Protein AF-A0A8J3QCD0-F1 (afdb_monomer)

Organism: NCBI:txid1392758

pLDDT: mean 75.92, std 27.03, range [27.66, 98.88]

InterPro domains:
  IPR021986 Spherulation-specific family 4 [PF12138] (3-198)
  IPR021986 Spherulation-specific family 4 [PTHR35040] (1-197)

Sequence (326 aa):
MTVLLPLYIHPLESPAAWETVALAGPGVTAIINVHNGPGADAAYADAASLLHAARVPMLGYVDLDYGRRPRALIESDIVAWQRYPVAGIFFDQAPSDPALLSWTAGALRRAPGVTVLNPGTRPHPGYPALADLICTFEGPWTAYHQLPGEPDFGNAAHLVYGVPPSQLGPAHALLAARCGTGLVTDLEAPLPYRGIPSWLPTQTHRPPPAPIPNPTPQPPRPSTVPQPPVPSAVPRPSPAVPSQTLRASAPQLLPGVPPRGLQPSAPRPSGAVVAQPLRAAIPESSPGVPLRGLQSAAGQAVRAVVPQARSVRAVRALVRLTGVGR

Nearest PDB structures (foldseek):
  3o1n-assembly1_B  TM=3.962E-01  e=3.060E-02  Salmonella enterica subsp. enterica serovar Typhimurium str. LT2
  4cno-assembly1_C  TM=4.592E-01  e=1.389E-01  Salmonella enterica subsp. enterica serovar Typhi
  4gug-assembly1_B  TM=3.161E-01  e=1.389E-01  Salmonella enterica subsp. enterica serovar Typhimurium str. LT2
  4cnn-assembly1_A  TM=4.116E-01  e=7.151E-01  Salmonella enterica subsp. enterica serovar Typhi

Mean predicted ali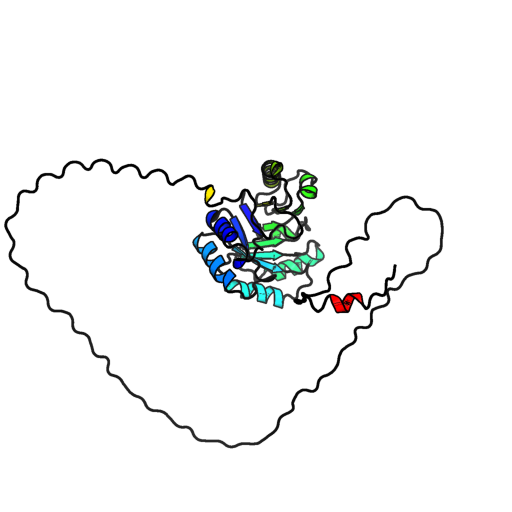gned error: 17.28 Å

Secondary structure (DSSP, 8-state):
-EEEEEE-S-TTT-HHHHHHHHHHGGGEEEEE-SSSSS---HHHHHHHHHHHHTT--EEEEEE-GGGTS-HHHHHHHHHHGGGS--SEEEEES---SGGGHHHHHHHHTT--SEEEE--SS---TTSGGGSSEEEEEEEEHHHHTTS-S----TTEEEEEE---GGGHHHHHHHHHHH-SEEEE----TT-TTSS--TTSPPGGGSPPPPPPPPPPPPPPPPPPPPPPPPPPPPPPPPPPPPPPPP---PPPPP-----------PPPP------PPPPP-PPPP-----------S-SS-S---------TTSHHHHTTSS----

Solvent-accessible surface area (backbone atoms only — not comparable to full-atom values): 20764 Å² total; per-residue (Å²): 120,45,35,47,40,59,45,56,48,52,47,88,81,39,55,66,52,57,51,29,50,26,70,50,13,68,62,33,36,38,33,44,47,71,59,86,17,55,63,87,59,69,58,57,54,58,51,47,50,49,26,47,77,38,50,26,48,28,21,36,34,39,64,32,62,54,73,70,51,60,64,70,59,48,53,49,40,57,59,55,34,68,83,46,86,49,53,19,35,33,34,33,50,32,61,42,57,73,90,42,48,71,57,50,52,60,67,52,70,78,58,58,73,50,36,35,38,27,45,41,37,77,49,42,90,72,54,65,82,68,37,69,29,29,26,39,34,50,46,44,33,83,60,58,77,68,52,78,90,62,64,57,57,99,43,28,24,36,43,36,25,44,29,53,81,93,40,46,67,62,50,48,54,54,42,60,62,32,27,60,30,26,35,73,25,55,36,41,82,97,54,52,33,58,58,69,44,86,84,58,59,46,85,90,70,59,75,74,76,74,76,77,73,74,79,73,81,75,76,81,76,80,83,79,75,87,77,82,89,78,84,86,82,82,84,80,84,81,84,83,82,84,85,81,81,86,78,86,80,84,87,88,82,85,85,84,89,91,89,87,76,90,86,89,82,80,88,81,92,80,75,86,79,77,80,73,80,82,77,81,86,76,84,83,86,85,89,86,86,85,94,78,89,81,94,78,91,89,86,86,85,89,88,86,85,82,83,92,77,95,56,86,75,60,63,69,61,59,73,76,74,66,85,80,80,134

Radius of gyration: 32.51 Å; Cα contacts (8 Å, |Δi|>4): 432; chains: 1; bounding box: 110×93×56 Å

Structure (mmCIF, N/CA/C/O backbone):
data_AF-A0A8J3QCD0-F1
#
_entry.id   AF-A0A8J3QCD0-F1
#
loop_
_atom_site.group_PDB
_atom_site.id
_atom_site.type_symbol
_atom_site.label_atom_id
_atom_site.label_alt_id
_atom_site.label_comp_id
_atom_site.label_asym_id
_atom_site.label_entity_id
_atom_site.label_seq_id
_atom_site.pdbx_PDB_ins_code
_atom_site.Cartn_x
_atom_site.Cartn_y
_atom_site.Cartn_z
_atom_site.occupancy
_atom_site.B_iso_or_equiv
_atom_site.auth_seq_id
_atom_site.auth_comp_id
_atom_site.auth_asym_id
_atom_site.auth_atom_id
_atom_site.pdbx_PDB_model_num
ATOM 1 N N . MET A 1 1 ? -3.711 14.415 -2.305 1.00 77.94 1 MET A N 1
ATOM 2 C CA . MET A 1 1 ? -2.720 13.331 -2.193 1.00 77.94 1 MET A CA 1
ATOM 3 C C . MET A 1 1 ? -3.324 12.253 -1.323 1.00 77.94 1 MET A C 1
ATOM 5 O O . MET A 1 1 ? -3.859 12.597 -0.274 1.00 77.94 1 MET A O 1
ATOM 9 N N . THR A 1 2 ? -3.304 11.006 -1.777 1.00 90.56 2 THR A N 1
ATOM 10 C CA . THR A 1 2 ? -3.866 9.871 -1.029 1.00 90.56 2 THR A CA 1
ATOM 11 C C . THR A 1 2 ? -2.748 9.186 -0.250 1.00 90.56 2 THR A C 1
ATOM 13 O O . THR A 1 2 ? -1.721 8.845 -0.836 1.00 90.56 2 THR A O 1
ATOM 16 N N . VAL A 1 3 ? -2.924 8.988 1.059 1.00 97.69 3 VAL A N 1
ATOM 17 C CA . VAL A 1 3 ? -1.941 8.261 1.875 1.00 97.69 3 VAL A CA 1
ATOM 18 C C . VAL A 1 3 ? -2.192 6.762 1.744 1.00 97.69 3 VAL A C 1
ATOM 20 O O . VAL A 1 3 ? -3.274 6.291 2.087 1.00 97.69 3 VAL A O 1
ATOM 23 N N . LEU A 1 4 ? -1.194 6.017 1.273 1.00 98.44 4 LEU A N 1
ATOM 24 C CA . LEU A 1 4 ? -1.205 4.554 1.212 1.00 98.44 4 LEU A CA 1
ATOM 25 C C . LEU A 1 4 ? -0.281 4.017 2.308 1.00 98.44 4 LEU A C 1
ATOM 27 O O . LEU A 1 4 ? 0.932 4.080 2.159 1.00 98.44 4 LEU A O 1
ATOM 31 N N . LEU A 1 5 ? -0.838 3.536 3.418 1.00 98.56 5 LEU A N 1
ATOM 32 C CA . LEU A 1 5 ? -0.089 3.207 4.633 1.00 98.56 5 LEU A CA 1
ATOM 33 C C . LEU A 1 5 ? 0.013 1.688 4.843 1.00 98.56 5 LEU A C 1
ATOM 35 O O . LEU A 1 5 ? -0.988 1.070 5.212 1.00 98.56 5 LEU A O 1
ATOM 39 N N . PRO A 1 6 ? 1.203 1.080 4.711 1.00 98.69 6 PRO A N 1
ATOM 40 C CA . PRO A 1 6 ? 1.470 -0.247 5.248 1.00 98.69 6 PRO A CA 1
ATOM 41 C C . PRO A 1 6 ? 1.370 -0.242 6.780 1.00 98.69 6 PRO A C 1
ATOM 43 O O . PRO A 1 6 ? 2.215 0.337 7.461 1.00 98.69 6 PRO A O 1
ATOM 46 N N . LEU A 1 7 ? 0.319 -0.862 7.331 1.00 98.31 7 LEU A N 1
ATOM 47 C CA . LEU A 1 7 ? 0.061 -0.926 8.772 1.00 98.31 7 LEU A CA 1
ATOM 48 C C . LEU A 1 7 ? 0.430 -2.319 9.295 1.00 98.31 7 LEU A C 1
ATOM 50 O O . LEU A 1 7 ? -0.429 -3.175 9.510 1.00 98.31 7 LEU A O 1
ATOM 54 N N . TYR A 1 8 ? 1.733 -2.571 9.446 1.00 97.69 8 TYR A N 1
ATOM 55 C CA . TYR A 1 8 ? 2.263 -3.906 9.773 1.00 97.69 8 TYR A CA 1
ATOM 56 C C . TYR A 1 8 ? 2.604 -4.075 11.259 1.00 97.69 8 TYR A C 1
ATOM 58 O O . TYR A 1 8 ? 3.166 -5.092 11.664 1.00 97.69 8 TYR A O 1
ATOM 66 N N . ILE A 1 9 ? 2.264 -3.086 12.089 1.00 97.06 9 ILE A N 1
ATOM 67 C CA . ILE A 1 9 ? 2.318 -3.224 13.543 1.00 97.06 9 ILE A CA 1
ATOM 68 C C . ILE A 1 9 ? 1.097 -3.986 14.056 1.00 97.06 9 ILE A C 1
ATOM 70 O O . ILE A 1 9 ? -0.049 -3.661 13.738 1.00 97.06 9 ILE A O 1
ATOM 74 N N . HIS A 1 10 ? 1.348 -5.002 14.877 1.00 97.56 10 HIS A N 1
ATOM 75 C CA . HIS A 1 10 ? 0.295 -5.835 15.439 1.00 97.56 10 HIS A CA 1
ATOM 76 C C . HIS A 1 10 ? -0.656 -4.999 16.325 1.00 97.56 10 HIS A C 1
ATOM 78 O O . HIS A 1 10 ? -0.164 -4.202 17.131 1.00 97.56 10 HIS A O 1
ATOM 84 N N . PRO A 1 11 ? -1.992 -5.188 16.268 1.00 97.44 11 PRO A N 1
ATOM 85 C CA . PRO A 1 11 ? -2.938 -4.394 17.059 1.00 97.44 11 PRO A CA 1
ATOM 86 C C . PRO A 1 11 ? -2.664 -4.402 18.565 1.00 97.44 11 PRO A C 1
ATOM 88 O O . PRO A 1 11 ? -2.716 -3.363 19.209 1.00 97.44 11 PRO A O 1
ATOM 91 N N . LEU A 1 12 ? -2.304 -5.559 19.131 1.00 96.69 12 LEU A N 1
ATOM 92 C CA . LEU A 1 12 ? -1.951 -5.667 20.557 1.00 96.69 12 LEU A CA 1
ATOM 93 C C . LEU A 1 12 ? -0.570 -5.094 20.904 1.00 96.69 12 LEU A C 1
ATOM 95 O O . LEU A 1 12 ? -0.294 -4.855 22.075 1.00 96.69 12 LEU A O 1
ATOM 99 N N . GLU A 1 13 ? 0.309 -4.909 19.919 1.00 97.19 13 GLU A N 1
ATOM 100 C CA . GLU A 1 13 ? 1.611 -4.280 20.152 1.00 97.19 13 GLU A CA 1
ATOM 101 C C . GLU A 1 13 ? 1.470 -2.761 20.261 1.00 97.19 13 GLU A C 1
ATOM 103 O O . GLU A 1 13 ? 2.113 -2.142 21.105 1.00 97.19 13 GLU A O 1
ATOM 108 N N . SER A 1 14 ? 0.608 -2.164 19.435 1.00 96.44 14 SER A N 1
ATOM 109 C CA . SER A 1 14 ? 0.311 -0.737 19.509 1.00 96.44 14 SER A CA 1
ATOM 110 C C . SER A 1 14 ? -1.154 -0.452 19.180 1.00 96.44 14 SER A C 1
ATOM 112 O O . SER A 1 14 ? -1.475 -0.086 18.047 1.00 96.44 14 SER A O 1
ATOM 114 N N . PRO A 1 15 ? -2.060 -0.552 20.169 1.00 96.56 15 PRO A N 1
ATOM 115 C CA . PRO A 1 15 ? -3.452 -0.142 19.987 1.00 96.56 15 PRO A CA 1
ATOM 116 C C . PRO A 1 15 ? -3.563 1.328 19.553 1.00 96.56 15 PRO A C 1
ATOM 118 O O . PRO A 1 15 ? -4.330 1.667 18.654 1.00 96.56 15 PRO A O 1
ATOM 121 N N . ALA A 1 16 ? -2.702 2.190 20.107 1.00 95.81 16 ALA A N 1
ATOM 122 C CA . ALA A 1 16 ? -2.644 3.616 19.789 1.00 95.81 16 ALA A CA 1
ATOM 123 C C . ALA A 1 16 ? -2.319 3.901 18.310 1.00 95.81 16 ALA A C 1
ATOM 125 O O . ALA A 1 16 ? -2.799 4.891 17.754 1.00 95.81 16 ALA A O 1
ATOM 126 N N . ALA A 1 17 ? -1.529 3.044 17.651 1.00 96.56 17 ALA A N 1
ATOM 127 C CA . ALA A 1 17 ? -1.265 3.172 16.219 1.00 96.56 17 ALA A CA 1
ATOM 128 C C . ALA A 1 17 ? -2.548 2.996 15.396 1.00 96.56 17 ALA A C 1
ATOM 130 O O . ALA A 1 17 ? -2.840 3.800 14.512 1.00 96.56 17 ALA A O 1
ATOM 131 N N . TRP A 1 18 ? -3.348 1.985 15.730 1.00 97.69 18 TRP A N 1
ATOM 132 C CA . TRP A 1 18 ? -4.615 1.702 15.057 1.00 97.69 18 TRP A CA 1
ATOM 133 C C . TRP A 1 18 ? -5.668 2.781 15.335 1.00 97.69 18 TRP A C 1
ATOM 135 O O . TRP A 1 18 ? -6.370 3.199 14.415 1.00 97.69 18 TRP A O 1
ATOM 145 N N . GLU A 1 19 ? -5.721 3.313 16.558 1.00 96.94 19 GLU A N 1
ATOM 146 C CA . GLU A 1 19 ? -6.552 4.479 16.896 1.00 96.94 19 GLU A CA 1
ATOM 147 C C . GLU A 1 19 ? -6.142 5.740 16.122 1.00 96.94 19 GLU A C 1
ATOM 149 O O . GLU A 1 19 ? -7.001 6.497 15.673 1.00 96.94 19 GLU A O 1
ATOM 154 N N . THR A 1 20 ? -4.839 5.960 15.927 1.00 96.62 20 THR A N 1
ATOM 155 C CA . THR A 1 20 ? -4.315 7.091 15.141 1.00 96.62 20 THR A CA 1
ATOM 156 C C . THR A 1 20 ? -4.753 6.996 13.678 1.00 96.62 20 THR A C 1
ATOM 158 O O . THR A 1 20 ? -5.200 7.984 13.093 1.00 96.62 20 THR A O 1
ATOM 161 N N . VAL A 1 21 ? -4.705 5.797 13.090 1.00 97.44 21 VAL A N 1
ATOM 162 C CA . VAL A 1 21 ? -5.211 5.563 11.727 1.00 97.44 21 VAL A CA 1
ATOM 163 C C . VAL A 1 21 ? -6.732 5.737 11.665 1.00 97.44 21 VAL A C 1
ATOM 165 O O . VAL A 1 21 ? -7.231 6.374 10.739 1.00 97.44 21 VAL A O 1
ATOM 168 N N . ALA A 1 22 ? -7.472 5.257 12.669 1.00 97.38 22 ALA A N 1
ATOM 169 C CA . ALA A 1 22 ? -8.913 5.486 12.767 1.00 97.38 22 ALA A CA 1
ATOM 170 C C . ALA A 1 22 ? -9.249 6.988 12.833 1.00 97.38 22 ALA A C 1
ATOM 172 O O . ALA A 1 22 ? -10.172 7.449 12.166 1.00 97.38 22 ALA A O 1
ATOM 173 N N . LEU A 1 23 ? -8.471 7.775 13.582 1.00 95.88 23 LEU A N 1
ATOM 174 C CA . LEU A 1 23 ? -8.658 9.223 13.677 1.00 95.88 23 LEU A CA 1
ATOM 175 C C . LEU A 1 23 ? -8.401 9.939 12.342 1.00 95.88 23 LEU A C 1
ATOM 177 O O . LEU A 1 23 ? -9.088 10.915 12.034 1.00 95.88 23 LEU A O 1
ATOM 181 N N . ALA A 1 24 ? -7.452 9.451 11.538 1.00 94.94 24 ALA A N 1
ATOM 182 C CA . ALA A 1 24 ? -7.194 9.974 10.196 1.00 94.94 24 ALA A CA 1
ATOM 183 C C . ALA A 1 24 ? -8.350 9.694 9.210 1.00 94.94 24 ALA A C 1
ATOM 185 O O . ALA A 1 24 ? -8.543 10.446 8.247 1.00 94.94 24 ALA A O 1
ATOM 186 N N . GLY A 1 25 ? -9.145 8.648 9.460 1.00 95.31 25 GLY A N 1
ATOM 187 C CA . GLY A 1 25 ? -10.354 8.330 8.703 1.00 95.31 25 GLY A CA 1
ATOM 188 C C . GLY A 1 25 ? -10.085 8.107 7.204 1.00 95.31 25 GLY A C 1
ATOM 189 O O . GLY A 1 25 ? -9.053 7.544 6.836 1.00 95.31 25 GLY A O 1
ATOM 190 N N . PRO A 1 26 ? -10.971 8.563 6.297 1.00 95.25 26 PRO A N 1
ATOM 191 C CA . PRO A 1 26 ? -10.860 8.280 4.862 1.00 95.25 26 PRO A CA 1
ATOM 192 C C . PRO A 1 26 ? -9.676 8.970 4.158 1.00 95.25 26 PRO A C 1
ATOM 194 O O . PRO A 1 26 ? -9.478 8.756 2.964 1.00 95.25 26 PRO A O 1
ATOM 197 N N . GLY A 1 27 ? -8.891 9.800 4.857 1.00 93.06 27 GLY A N 1
ATOM 198 C CA . GLY A 1 27 ? -7.666 10.397 4.310 1.00 93.06 27 GLY A CA 1
ATOM 199 C C . GLY A 1 27 ? -6.504 9.406 4.152 1.00 93.06 27 GLY A C 1
ATOM 200 O O . GLY A 1 27 ? -5.518 9.725 3.483 1.00 93.06 27 GLY A O 1
ATOM 201 N N . VAL A 1 28 ? -6.618 8.213 4.746 1.00 96.88 28 VAL A N 1
ATOM 202 C CA . VAL A 1 28 ? -5.615 7.141 4.706 1.00 96.88 28 VAL A CA 1
ATOM 203 C C . VAL A 1 28 ? -6.251 5.863 4.174 1.00 96.88 28 VAL A C 1
ATOM 205 O O . VAL A 1 28 ? -7.330 5.482 4.609 1.00 96.88 28 VAL A O 1
ATOM 208 N N . THR A 1 29 ? -5.563 5.171 3.269 1.00 98.50 29 THR A N 1
ATOM 209 C CA . THR A 1 29 ? -5.843 3.776 2.910 1.00 98.50 29 THR A CA 1
ATOM 210 C C . THR A 1 29 ? -4.830 2.879 3.616 1.00 98.50 29 THR A C 1
ATOM 212 O O . THR A 1 29 ? -3.629 3.007 3.375 1.00 98.50 29 THR A O 1
ATOM 215 N N . ALA A 1 30 ? -5.295 1.993 4.495 1.00 98.56 30 ALA A N 1
ATOM 216 C CA . ALA A 1 30 ? -4.438 1.110 5.285 1.00 98.56 30 ALA A CA 1
ATOM 217 C C . ALA A 1 30 ? -4.258 -0.254 4.601 1.00 98.56 30 ALA A C 1
ATOM 219 O O . ALA A 1 30 ? -5.236 -0.905 4.237 1.00 98.56 30 ALA A O 1
ATOM 220 N N . ILE A 1 31 ? -3.019 -0.720 4.462 1.00 98.75 31 ILE A N 1
ATOM 221 C CA . ILE A 1 31 ? -2.717 -2.082 4.010 1.00 98.75 31 ILE A CA 1
ATOM 222 C C . ILE A 1 31 ? -2.574 -2.960 5.249 1.00 98.75 31 ILE A C 1
ATOM 224 O O . ILE A 1 31 ? -1.688 -2.743 6.079 1.00 98.75 31 ILE A O 1
ATOM 228 N N . ILE A 1 32 ? -3.456 -3.948 5.367 1.00 98.44 32 ILE A N 1
ATOM 229 C CA . ILE A 1 32 ? -3.525 -4.854 6.507 1.00 98.44 32 ILE A CA 1
ATOM 230 C C . ILE A 1 32 ? -2.767 -6.134 6.170 1.00 98.44 32 ILE A C 1
ATOM 232 O O . ILE A 1 32 ? -3.030 -6.782 5.157 1.00 98.44 32 ILE A O 1
ATOM 236 N N . ASN A 1 33 ? -1.846 -6.516 7.051 1.00 97.94 33 ASN A N 1
ATOM 237 C CA . ASN A 1 33 ? -1.086 -7.754 6.957 1.00 97.94 33 ASN A CA 1
ATOM 238 C C . ASN A 1 33 ? -1.145 -8.488 8.304 1.00 97.94 33 ASN A C 1
ATOM 240 O O . ASN A 1 33 ? -0.558 -8.032 9.286 1.00 97.94 33 ASN A O 1
ATOM 244 N N . VAL A 1 34 ? -1.888 -9.598 8.359 1.00 96.25 34 VAL A N 1
ATOM 245 C CA . VAL A 1 34 ? -2.086 -10.375 9.595 1.00 96.25 34 VAL A CA 1
ATOM 246 C C . VAL A 1 34 ? -0.911 -11.325 9.812 1.00 96.25 34 VAL A C 1
ATOM 248 O O . VAL A 1 34 ? -0.349 -11.395 10.901 1.00 96.25 34 VAL A O 1
ATOM 251 N N . HIS A 1 35 ? -0.534 -12.068 8.769 1.00 91.88 35 HIS A N 1
ATOM 252 C CA . HIS A 1 35 ? 0.578 -13.018 8.816 1.00 91.88 35 HIS A CA 1
ATOM 253 C C . HIS A 1 35 ? 1.145 -13.289 7.414 1.00 91.88 35 HIS A C 1
ATOM 255 O O . HIS A 1 35 ? 0.996 -14.386 6.880 1.00 91.88 35 HIS A O 1
ATOM 261 N N . ASN A 1 36 ? 1.740 -12.268 6.793 1.00 93.88 36 ASN A N 1
ATOM 262 C CA . ASN A 1 36 ? 2.125 -12.267 5.371 1.00 93.88 36 ASN A CA 1
ATOM 263 C C . ASN A 1 36 ? 0.968 -12.712 4.463 1.00 93.88 36 ASN A C 1
ATOM 265 O O . ASN A 1 36 ? 1.119 -13.552 3.579 1.00 93.88 36 ASN A O 1
ATOM 269 N N . GLY A 1 37 ? -0.217 -12.179 4.759 1.00 95.69 37 GLY A N 1
ATOM 270 C CA . GLY A 1 37 ? -1.491 -12.645 4.229 1.00 95.69 37 GLY A CA 1
ATOM 271 C C . GLY A 1 37 ? -2.633 -12.459 5.232 1.00 95.69 37 GLY A C 1
ATOM 272 O O . GLY A 1 37 ? -2.455 -11.807 6.271 1.00 95.69 37 GLY A O 1
ATOM 273 N N . PRO A 1 38 ? -3.807 -13.055 4.961 1.00 93.62 38 PRO A N 1
ATOM 274 C CA . PRO A 1 38 ? -5.000 -12.870 5.779 1.00 93.62 38 PRO A CA 1
ATOM 275 C C . PRO A 1 38 ? -4.894 -13.534 7.159 1.00 93.62 38 PRO A C 1
ATOM 277 O O . PRO A 1 38 ? -5.571 -13.088 8.078 1.00 93.62 38 PRO A O 1
ATOM 280 N N . GLY A 1 39 ? -4.046 -14.554 7.367 1.00 91.56 39 GLY A N 1
ATOM 281 C CA . GLY A 1 39 ? -3.783 -15.169 8.688 1.00 91.56 39 GLY A CA 1
ATOM 282 C C . GLY A 1 39 ? -5.045 -15.653 9.418 1.00 91.56 39 GLY A C 1
ATOM 283 O O . GLY A 1 39 ? -6.052 -15.890 8.768 1.00 91.56 39 GLY A O 1
ATOM 284 N N . ALA A 1 40 ? -5.029 -15.770 10.749 1.00 87.31 40 ALA A N 1
ATOM 285 C CA . ALA A 1 40 ? -6.215 -15.938 11.605 1.00 87.31 40 ALA A CA 1
ATOM 286 C C . ALA A 1 40 ? -5.902 -15.393 13.005 1.00 87.31 40 ALA A C 1
ATOM 288 O O . ALA A 1 40 ? -5.201 -16.047 13.770 1.00 87.31 40 ALA A O 1
ATOM 289 N N . ASP A 1 41 ? -6.383 -14.186 13.316 1.00 92.25 41 ASP A N 1
ATOM 290 C CA . ASP A 1 41 ? -6.089 -13.493 14.574 1.00 92.25 41 ASP A CA 1
ATOM 291 C C . ASP A 1 41 ? -7.272 -12.602 14.988 1.00 92.25 41 ASP A C 1
ATOM 293 O O . ASP A 1 41 ? -7.744 -11.777 14.201 1.00 92.25 41 ASP A O 1
ATOM 297 N N . ALA A 1 42 ? -7.763 -12.782 16.216 1.00 92.56 42 ALA A N 1
ATOM 298 C CA . ALA A 1 42 ? -8.906 -12.042 16.744 1.00 92.56 42 ALA A CA 1
ATOM 299 C C . ALA A 1 42 ? -8.602 -10.549 16.953 1.00 92.56 42 ALA A C 1
ATOM 301 O O . ALA A 1 42 ? -9.481 -9.718 16.737 1.00 92.56 42 ALA A O 1
ATOM 302 N N . ALA A 1 43 ? -7.357 -10.190 17.285 1.00 95.31 43 ALA A N 1
ATOM 303 C CA . ALA A 1 43 ? -6.979 -8.796 17.500 1.00 95.31 43 ALA A CA 1
ATOM 304 C C . ALA A 1 43 ? -7.140 -7.957 16.223 1.00 95.31 43 ALA A C 1
ATOM 306 O O . ALA A 1 43 ? -7.501 -6.783 16.285 1.00 95.31 43 ALA A O 1
ATOM 307 N N . TYR A 1 44 ? -6.920 -8.566 15.054 1.00 97.44 44 TYR A N 1
ATOM 308 C CA . TYR A 1 44 ? -7.139 -7.907 13.768 1.00 97.44 44 TYR A CA 1
ATOM 309 C C . TYR A 1 44 ? -8.622 -7.757 13.423 1.00 97.44 44 TYR A C 1
ATOM 311 O O . TYR A 1 44 ? -8.964 -6.829 12.698 1.00 97.44 44 TYR A O 1
ATOM 319 N N . ALA A 1 45 ? -9.511 -8.618 13.929 1.00 93.56 45 ALA A N 1
ATOM 320 C CA . ALA A 1 45 ? -10.950 -8.478 13.695 1.00 93.56 45 ALA A CA 1
ATOM 321 C C . ALA A 1 45 ? -11.509 -7.232 14.402 1.00 93.56 45 ALA A C 1
ATOM 323 O O . ALA A 1 45 ? -12.203 -6.426 13.775 1.00 93.56 45 ALA A O 1
ATOM 324 N N . ASP A 1 46 ? -11.137 -7.033 15.668 1.00 94.56 46 ASP A N 1
ATOM 325 C CA . ASP A 1 46 ? -11.531 -5.850 16.440 1.00 94.56 46 ASP A CA 1
ATOM 326 C C . ASP A 1 46 ? -10.925 -4.576 15.838 1.00 94.56 46 ASP A C 1
ATOM 328 O O . ASP A 1 46 ? -11.622 -3.584 15.610 1.00 94.56 46 ASP A O 1
ATOM 332 N N . ALA A 1 47 ? -9.635 -4.618 15.495 1.00 97.69 47 ALA A N 1
ATOM 333 C CA . ALA A 1 47 ? -8.937 -3.468 14.939 1.00 97.69 47 ALA A CA 1
ATOM 334 C C . ALA A 1 47 ? -9.430 -3.102 13.524 1.00 97.69 47 ALA A C 1
ATOM 336 O O . ALA A 1 47 ? -9.621 -1.925 13.221 1.00 97.69 47 ALA A O 1
ATOM 337 N N . ALA A 1 48 ? -9.733 -4.086 12.670 1.00 97.31 48 ALA A N 1
ATOM 338 C CA . ALA A 1 48 ? -10.360 -3.832 11.372 1.00 97.31 48 ALA A CA 1
ATOM 339 C C . ALA A 1 48 ? -11.782 -3.270 11.526 1.00 97.31 48 ALA A C 1
ATOM 341 O O . ALA A 1 48 ? -12.181 -2.396 10.758 1.00 97.31 48 ALA A O 1
ATOM 342 N N . SER A 1 49 ? -12.539 -3.712 12.535 1.00 96.62 49 SER A N 1
ATOM 343 C CA . SER A 1 49 ? -13.868 -3.157 12.828 1.00 96.62 49 SER A CA 1
ATOM 344 C C . SER A 1 49 ? -13.790 -1.689 13.260 1.00 96.62 49 SER A C 1
ATOM 346 O O . SER A 1 49 ? -14.594 -0.876 12.801 1.00 96.62 49 SER A O 1
ATOM 348 N N . LEU A 1 50 ? -12.786 -1.326 14.067 1.00 97.88 50 LEU A N 1
ATOM 349 C CA . LEU A 1 50 ? -12.487 0.065 14.428 1.00 97.88 50 LEU A CA 1
ATOM 350 C C . LEU A 1 50 ? -12.210 0.925 13.183 1.00 97.88 50 LEU A C 1
ATOM 352 O O . LEU A 1 50 ? -12.833 1.973 13.004 1.00 97.88 50 LEU A O 1
ATOM 356 N N . LEU A 1 51 ? -11.309 0.473 12.305 1.00 98.44 51 LEU A N 1
ATOM 357 C CA . LEU A 1 51 ? -10.975 1.188 11.068 1.00 98.44 51 LEU A CA 1
ATOM 358 C C . LEU A 1 51 ? -12.185 1.311 10.130 1.00 98.44 51 LEU A C 1
ATOM 360 O O . LEU A 1 51 ? -12.424 2.375 9.554 1.00 98.44 51 LEU A O 1
ATOM 364 N N . HIS A 1 52 ? -12.991 0.253 10.026 1.00 98.44 52 HIS A N 1
ATOM 365 C CA . HIS A 1 52 ? -14.215 0.258 9.233 1.00 98.44 52 HIS A CA 1
ATOM 366 C C . HIS A 1 52 ? -15.237 1.278 9.755 1.00 98.44 52 HIS A C 1
ATOM 368 O O . HIS A 1 52 ? -15.760 2.074 8.973 1.00 98.44 52 HIS A O 1
ATOM 374 N N . ALA A 1 53 ? -15.474 1.320 11.071 1.00 98.25 53 ALA A N 1
ATOM 375 C CA . ALA A 1 53 ? -16.364 2.302 11.696 1.00 98.25 53 ALA A CA 1
ATOM 376 C C . ALA A 1 53 ? -15.884 3.750 11.471 1.00 98.25 53 ALA A C 1
ATOM 378 O O . ALA A 1 53 ? -16.696 4.659 11.288 1.00 98.25 53 ALA A O 1
ATOM 379 N N . ALA A 1 54 ? -14.566 3.955 11.410 1.00 97.69 54 ALA A N 1
ATOM 380 C CA . ALA A 1 54 ? -13.942 5.231 11.073 1.00 97.69 54 ALA A CA 1
ATOM 381 C C . ALA A 1 54 ? -13.924 5.555 9.563 1.00 97.69 54 ALA A C 1
ATOM 383 O O . ALA A 1 54 ? -13.484 6.638 9.168 1.00 97.69 54 ALA A O 1
ATOM 384 N N . ARG A 1 55 ? -14.439 4.653 8.716 1.00 98.00 55 ARG A N 1
ATOM 385 C CA . ARG A 1 55 ? -14.453 4.763 7.247 1.00 98.00 55 ARG A CA 1
ATOM 386 C C . ARG A 1 55 ? -13.055 4.861 6.627 1.00 98.00 55 ARG A C 1
ATOM 388 O O . ARG A 1 55 ? -12.886 5.535 5.614 1.00 98.00 55 ARG A O 1
ATOM 395 N N . VAL A 1 56 ? -12.070 4.191 7.221 1.00 98.19 56 VAL A N 1
ATOM 396 C CA . VAL A 1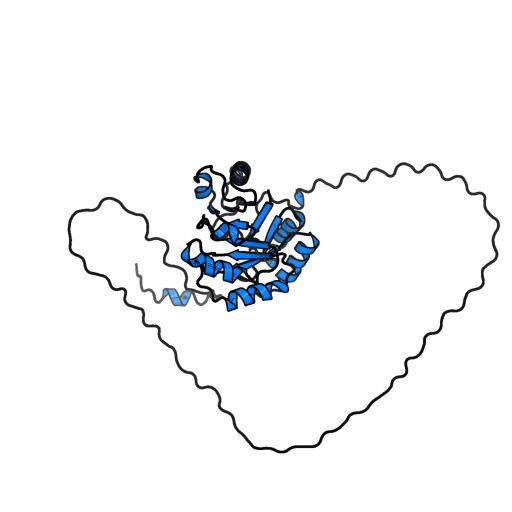 56 ? -10.728 4.019 6.646 1.00 98.19 56 VAL A CA 1
ATOM 397 C C . VAL A 1 56 ? -10.792 2.902 5.591 1.00 98.19 56 VAL A C 1
ATOM 399 O O . VAL A 1 56 ? -11.110 1.763 5.949 1.00 98.19 56 VAL A O 1
ATOM 402 N N . PRO A 1 57 ? -10.506 3.165 4.301 1.00 98.25 57 PRO A N 1
ATOM 403 C CA . PRO A 1 57 ? -10.350 2.106 3.310 1.00 98.25 57 PRO A CA 1
ATOM 404 C C . PRO A 1 57 ? -9.215 1.157 3.700 1.00 98.25 57 PRO A C 1
ATOM 406 O O . PRO A 1 57 ? -8.119 1.595 4.050 1.00 98.25 57 PRO A O 1
ATOM 409 N N . MET A 1 58 ? -9.467 -0.147 3.617 1.00 98.62 58 MET A N 1
ATOM 410 C CA . MET A 1 58 ? -8.476 -1.176 3.929 1.00 98.62 58 MET A CA 1
ATOM 411 C C . MET A 1 58 ? -8.189 -2.046 2.712 1.00 98.62 58 MET A C 1
ATOM 413 O O . MET A 1 58 ? -9.114 -2.438 2.003 1.00 98.62 58 MET A O 1
ATOM 417 N N . LEU A 1 59 ? -6.921 -2.386 2.504 1.00 98.81 59 LEU A N 1
ATOM 418 C CA . LEU A 1 59 ? -6.471 -3.333 1.488 1.00 98.81 59 LEU A CA 1
ATOM 419 C C . LEU A 1 59 ? -5.866 -4.559 2.170 1.00 98.81 59 LEU A C 1
ATOM 421 O O . LEU A 1 59 ? -5.036 -4.422 3.068 1.00 98.81 59 LEU A O 1
ATOM 425 N N . GLY A 1 60 ? -6.272 -5.753 1.748 1.00 98.62 60 GLY A N 1
ATOM 426 C CA . GLY A 1 60 ? -5.688 -7.001 2.232 1.00 98.62 60 GLY A CA 1
ATOM 427 C C . GLY A 1 60 ? -4.365 -7.313 1.535 1.00 98.62 60 GLY A C 1
ATOM 428 O O . GLY A 1 60 ? -4.311 -7.315 0.308 1.00 98.62 60 GLY A O 1
ATOM 429 N N . TYR A 1 61 ? -3.308 -7.589 2.295 1.00 98.75 61 TYR A N 1
ATOM 430 C CA . TYR A 1 61 ? -2.002 -7.989 1.762 1.00 98.75 61 TYR A CA 1
ATOM 431 C C . TYR A 1 61 ? -2.029 -9.396 1.141 1.00 98.75 61 TYR A C 1
ATOM 433 O O . TYR A 1 61 ? -2.481 -10.353 1.779 1.00 98.75 61 TYR A O 1
ATOM 441 N N . VAL A 1 62 ? -1.484 -9.551 -0.066 1.00 98.75 62 VAL A N 1
ATOM 442 C CA . VAL A 1 62 ? -1.264 -10.844 -0.730 1.00 98.75 62 VAL A CA 1
ATOM 443 C C . VAL A 1 62 ? 0.127 -10.865 -1.358 1.00 98.75 62 VAL A C 1
ATOM 445 O O . VAL A 1 62 ? 0.427 -10.058 -2.229 1.00 98.75 62 VAL A O 1
ATOM 448 N N . ASP A 1 63 ? 0.963 -11.818 -0.954 1.00 98.38 63 ASP A N 1
ATOM 449 C CA . ASP A 1 63 ? 2.295 -12.021 -1.535 1.00 98.38 63 ASP A CA 1
ATOM 450 C C . ASP A 1 63 ? 2.197 -12.720 -2.905 1.00 98.38 63 ASP A C 1
ATOM 452 O O . ASP A 1 63 ? 1.494 -13.731 -3.021 1.00 98.38 63 ASP A O 1
ATOM 456 N N . LEU A 1 64 ? 2.890 -12.215 -3.930 1.00 98.62 64 LEU A N 1
ATOM 457 C CA . LEU A 1 64 ? 3.031 -12.854 -5.247 1.00 98.62 64 LEU A CA 1
ATOM 458 C C . LEU A 1 64 ? 4.361 -13.605 -5.432 1.00 98.62 64 LEU A C 1
ATOM 460 O O . LEU A 1 64 ? 4.515 -14.334 -6.421 1.00 98.62 64 LEU A O 1
ATOM 464 N N . ASP A 1 65 ? 5.304 -13.452 -4.502 1.00 98.38 65 ASP A N 1
ATOM 465 C CA . ASP A 1 65 ? 6.642 -14.052 -4.504 1.00 98.38 65 ASP A CA 1
ATOM 466 C C . ASP A 1 65 ? 7.373 -13.888 -5.852 1.00 98.38 65 ASP A C 1
ATOM 468 O O . ASP A 1 65 ? 7.962 -14.827 -6.404 1.00 98.38 65 ASP A O 1
ATOM 472 N N . TYR A 1 66 ? 7.255 -12.699 -6.446 1.00 98.31 66 TYR A N 1
ATOM 473 C CA . TYR A 1 66 ? 7.815 -12.341 -7.751 1.00 98.31 66 TYR A CA 1
ATOM 474 C C . TYR A 1 66 ? 7.445 -13.317 -8.875 1.00 98.31 66 TYR A C 1
ATOM 476 O O . TYR A 1 66 ? 8.248 -13.597 -9.766 1.00 98.31 66 TYR A O 1
ATOM 484 N N . GLY A 1 67 ? 6.219 -13.846 -8.859 1.00 97.94 67 GLY A N 1
ATOM 485 C CA . GLY A 1 67 ? 5.741 -14.759 -9.902 1.00 97.94 67 GLY A CA 1
ATOM 486 C C . GLY A 1 67 ? 5.902 -16.238 -9.575 1.00 97.94 67 GLY A C 1
ATOM 487 O O . GLY A 1 67 ? 5.495 -17.089 -10.368 1.00 97.94 67 GLY A O 1
ATOM 488 N N . ARG A 1 68 ? 6.492 -16.563 -8.421 1.00 98.06 68 ARG A N 1
ATOM 489 C CA . ARG A 1 68 ? 6.793 -17.947 -8.027 1.00 98.06 68 ARG A CA 1
ATOM 490 C C . ARG A 1 68 ? 5.700 -18.571 -7.171 1.00 98.06 68 ARG A C 1
ATOM 492 O O . ARG A 1 68 ? 5.627 -19.799 -7.084 1.00 98.06 68 ARG A O 1
ATOM 499 N N . ARG A 1 69 ? 4.822 -17.762 -6.568 1.00 97.81 69 ARG A N 1
ATOM 500 C CA . ARG A 1 69 ? 3.761 -18.277 -5.703 1.00 97.81 69 ARG A CA 1
ATOM 501 C C . ARG A 1 69 ? 2.690 -19.017 -6.524 1.00 97.81 69 ARG A C 1
ATOM 503 O O . ARG A 1 69 ? 2.189 -18.475 -7.511 1.00 97.81 69 ARG A O 1
ATOM 510 N N . PRO A 1 70 ? 2.282 -20.239 -6.131 1.00 97.44 70 PRO A N 1
ATOM 511 C CA . PRO A 1 70 ? 1.207 -20.957 -6.811 1.00 97.44 70 PRO A CA 1
ATOM 512 C C . PRO A 1 70 ? -0.110 -20.166 -6.839 1.00 97.44 70 PRO A C 1
ATOM 514 O O . PRO A 1 70 ? -0.576 -19.695 -5.801 1.00 97.44 70 PRO A O 1
ATOM 517 N N . ARG A 1 71 ? -0.764 -20.094 -8.010 1.00 96.44 71 ARG A N 1
ATOM 518 C CA . ARG A 1 71 ? -2.021 -19.338 -8.194 1.00 96.44 71 ARG A CA 1
ATOM 519 C C . ARG A 1 71 ? -3.131 -19.735 -7.226 1.00 96.44 71 ARG A C 1
ATOM 521 O O . ARG A 1 71 ? -3.809 -18.863 -6.705 1.00 96.44 71 ARG A O 1
ATOM 528 N N . ALA A 1 72 ? -3.275 -21.026 -6.933 1.00 96.81 72 ALA A N 1
ATOM 529 C CA . ALA A 1 72 ? -4.290 -21.503 -5.997 1.00 96.81 72 ALA A CA 1
ATOM 530 C C . ALA A 1 72 ? -4.116 -20.925 -4.578 1.00 96.81 72 ALA A C 1
ATOM 532 O O . ALA A 1 72 ? -5.104 -20.681 -3.893 1.00 96.81 72 ALA A O 1
ATOM 533 N N . LEU A 1 73 ? -2.876 -20.669 -4.140 1.00 97.69 73 LEU A N 1
ATOM 534 C CA . LEU A 1 73 ? -2.615 -20.055 -2.834 1.00 97.69 73 LEU A CA 1
ATOM 535 C C . LEU A 1 73 ? -2.936 -18.556 -2.844 1.00 97.69 73 LEU A C 1
ATOM 537 O O . LEU A 1 73 ? -3.518 -18.059 -1.888 1.00 97.69 73 LEU A O 1
ATOM 541 N N . ILE A 1 74 ? -2.621 -17.861 -3.942 1.00 98.38 74 ILE A N 1
ATOM 542 C CA . ILE A 1 74 ? -3.003 -16.455 -4.146 1.00 98.38 74 ILE A CA 1
ATOM 543 C C . ILE A 1 74 ? -4.533 -16.316 -4.106 1.00 98.38 74 ILE A C 1
ATOM 545 O O . ILE A 1 74 ? -5.066 -15.483 -3.378 1.00 98.38 74 ILE A O 1
ATOM 549 N N . GLU A 1 75 ? -5.253 -17.165 -4.843 1.00 97.50 75 GLU A N 1
ATOM 550 C CA . GLU A 1 75 ? -6.721 -17.172 -4.860 1.00 97.50 75 GLU A CA 1
ATOM 551 C C . GLU A 1 75 ? -7.314 -17.499 -3.483 1.00 97.50 75 GLU A C 1
ATOM 553 O O . GLU A 1 75 ? -8.280 -16.860 -3.063 1.00 97.50 75 GLU A O 1
ATOM 558 N N . SER A 1 76 ? -6.714 -18.449 -2.757 1.00 97.50 76 SER A N 1
ATOM 559 C CA . SER A 1 76 ? -7.119 -18.780 -1.389 1.00 97.50 76 SER A CA 1
ATOM 560 C C . SER A 1 76 ? -6.972 -17.586 -0.444 1.00 97.50 76 SER A C 1
ATOM 562 O O . SER A 1 76 ? -7.872 -17.343 0.361 1.00 97.50 76 SER A O 1
ATOM 564 N N . ASP A 1 77 ? -5.880 -16.822 -0.541 1.00 98.25 77 ASP A N 1
ATOM 565 C CA . ASP A 1 77 ? -5.689 -15.623 0.279 1.00 98.25 77 ASP A CA 1
ATOM 566 C C . ASP A 1 77 ? -6.720 -14.540 -0.055 1.00 98.25 77 ASP A C 1
ATOM 568 O O . ASP A 1 77 ? -7.323 -13.966 0.852 1.00 98.25 77 ASP A O 1
ATOM 572 N N . ILE A 1 78 ? -6.972 -14.294 -1.347 1.00 98.12 78 ILE A N 1
ATOM 573 C CA . ILE A 1 78 ? -7.981 -13.323 -1.803 1.00 98.12 78 ILE A CA 1
ATOM 574 C C . ILE A 1 78 ? -9.364 -13.668 -1.233 1.00 98.12 78 ILE A C 1
ATOM 576 O O . ILE A 1 78 ? -10.070 -12.786 -0.743 1.00 98.12 78 ILE A O 1
ATOM 580 N N . VAL A 1 79 ? -9.757 -14.945 -1.264 1.00 97.31 79 VAL A N 1
ATOM 581 C CA . VAL A 1 79 ? -11.031 -15.392 -0.675 1.00 97.31 79 VAL A CA 1
ATOM 582 C C . VAL A 1 79 ? -11.014 -15.229 0.845 1.00 97.31 79 VAL A C 1
ATOM 584 O O . VAL A 1 79 ? -11.976 -14.722 1.419 1.00 97.31 79 VAL A O 1
ATOM 587 N N . ALA A 1 80 ? -9.923 -15.606 1.510 1.00 96.94 80 ALA A N 1
ATOM 588 C CA . ALA A 1 80 ? -9.814 -15.517 2.964 1.00 96.94 80 ALA A CA 1
ATOM 589 C C . ALA A 1 80 ? -9.850 -14.072 3.493 1.00 96.94 80 ALA A C 1
ATOM 591 O O . ALA A 1 80 ? -10.253 -13.865 4.641 1.00 96.94 80 ALA A O 1
ATOM 592 N N . TRP A 1 81 ? -9.492 -13.077 2.675 1.00 97.38 81 TRP A N 1
ATOM 593 C CA . TRP A 1 81 ? -9.636 -11.659 3.010 1.00 97.38 81 TRP A CA 1
ATOM 594 C C . TRP A 1 81 ? -11.092 -11.197 3.161 1.00 97.38 81 TRP A C 1
ATOM 596 O O . TRP A 1 81 ? -11.330 -10.242 3.897 1.00 97.38 81 TRP A O 1
ATOM 606 N N . GLN A 1 82 ? -12.074 -11.901 2.580 1.00 93.88 82 GLN A N 1
ATOM 607 C CA . GLN A 1 82 ? -13.505 -11.547 2.669 1.00 93.88 82 GLN A CA 1
ATOM 608 C C . GLN A 1 82 ? -14.071 -11.575 4.095 1.00 93.88 82 GLN A C 1
ATOM 610 O O . GLN A 1 82 ? -15.145 -11.035 4.349 1.00 93.88 82 GLN A O 1
ATOM 615 N N . ARG A 1 83 ? -13.365 -12.202 5.043 1.00 94.62 83 ARG A N 1
ATOM 616 C CA . ARG A 1 83 ? -13.760 -12.197 6.458 1.00 94.62 83 ARG A CA 1
ATOM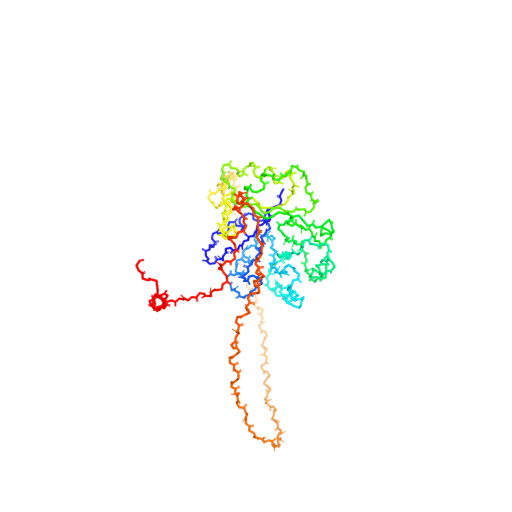 617 C C . ARG A 1 83 ? -13.495 -10.863 7.161 1.00 94.62 83 ARG A C 1
ATOM 619 O O . ARG A 1 83 ? -13.963 -10.664 8.278 1.00 94.62 83 ARG A O 1
ATOM 626 N N . TYR A 1 84 ? -12.694 -10.000 6.545 1.00 95.81 84 TYR A N 1
ATOM 627 C CA . TYR A 1 84 ? -12.402 -8.660 7.025 1.00 95.81 84 TYR A CA 1
ATOM 628 C C . TYR A 1 84 ? -13.089 -7.633 6.122 1.00 95.81 84 TYR A C 1
ATOM 630 O O . TYR A 1 84 ? -13.279 -7.893 4.933 1.00 95.81 84 TYR A O 1
ATOM 638 N N . PRO A 1 85 ? -13.418 -6.440 6.641 1.00 96.19 85 PRO A N 1
ATOM 639 C CA . PRO A 1 85 ? -14.048 -5.373 5.866 1.00 96.19 85 PRO A CA 1
ATOM 640 C C . PRO A 1 85 ? -13.055 -4.647 4.932 1.00 96.19 85 PRO A C 1
ATOM 642 O O . PRO A 1 85 ? -12.991 -3.417 4.916 1.00 96.19 85 PRO A O 1
ATOM 645 N N . VAL A 1 86 ? -12.255 -5.393 4.164 1.00 97.69 86 VAL A N 1
ATOM 646 C CA . VAL A 1 86 ? -11.331 -4.830 3.170 1.00 97.69 86 VAL A CA 1
ATOM 647 C C . VAL A 1 86 ? -12.085 -4.393 1.912 1.00 97.69 86 VAL A C 1
ATOM 649 O O . VAL A 1 86 ? -13.021 -5.049 1.462 1.00 97.69 86 VAL A O 1
ATOM 652 N N . ALA A 1 87 ? -11.659 -3.275 1.333 1.00 97.38 87 ALA A N 1
ATOM 653 C CA . ALA A 1 87 ? -12.205 -2.691 0.109 1.00 97.38 87 ALA A CA 1
ATOM 654 C C . ALA A 1 87 ? -11.412 -3.088 -1.152 1.00 97.38 87 ALA A C 1
ATOM 656 O O . ALA A 1 87 ? -11.742 -2.650 -2.255 1.00 97.38 87 ALA A O 1
ATOM 657 N N . GLY A 1 88 ? -10.351 -3.879 -0.994 1.00 98.38 88 GLY A N 1
ATOM 658 C CA . GLY A 1 88 ? -9.440 -4.224 -2.072 1.00 98.38 88 GLY A CA 1
ATOM 659 C C . GLY A 1 88 ? -8.272 -5.099 -1.626 1.00 98.38 88 GLY A C 1
ATOM 660 O O . GLY A 1 88 ? -8.199 -5.512 -0.464 1.00 98.38 88 GLY A O 1
ATOM 661 N N . ILE A 1 89 ? -7.350 -5.356 -2.550 1.00 98.81 89 ILE A N 1
ATOM 662 C CA . ILE A 1 89 ? -6.166 -6.198 -2.354 1.00 98.81 89 ILE A CA 1
ATOM 663 C C . ILE A 1 89 ? -4.898 -5.423 -2.724 1.00 98.81 89 ILE A C 1
ATOM 665 O O . ILE A 1 89 ? -4.818 -4.784 -3.775 1.00 98.81 89 ILE A O 1
ATOM 669 N N . PHE A 1 90 ? -3.896 -5.518 -1.855 1.00 98.88 90 PHE A N 1
ATOM 670 C CA . PHE A 1 90 ? -2.532 -5.070 -2.098 1.00 98.88 90 PHE A CA 1
ATOM 671 C C . PHE A 1 90 ? -1.661 -6.289 -2.413 1.00 98.88 90 PHE A C 1
ATOM 673 O O . PHE A 1 90 ? -1.431 -7.137 -1.551 1.00 98.88 90 PHE A O 1
ATOM 680 N N . PHE A 1 91 ? -1.203 -6.385 -3.655 1.00 98.81 91 PHE A N 1
ATOM 681 C CA . PHE A 1 91 ? -0.353 -7.457 -4.153 1.00 98.81 91 PHE A CA 1
ATOM 682 C C . PHE A 1 91 ? 1.114 -7.082 -4.002 1.00 98.81 91 PHE A C 1
ATOM 684 O O . PHE A 1 91 ? 1.614 -6.249 -4.755 1.00 98.81 91 PHE A O 1
ATOM 691 N N . ASP A 1 92 ? 1.797 -7.705 -3.053 1.00 98.75 92 ASP A N 1
ATOM 692 C CA . ASP A 1 92 ? 3.196 -7.427 -2.752 1.00 98.75 92 ASP A CA 1
ATOM 693 C C . ASP A 1 92 ? 4.158 -8.371 -3.473 1.00 98.75 92 ASP A C 1
ATOM 695 O O . ASP A 1 92 ? 3.756 -9.435 -3.955 1.00 98.75 92 ASP A O 1
ATOM 699 N N . GLN A 1 93 ? 5.432 -7.972 -3.545 1.00 98.56 93 GLN A N 1
ATOM 700 C CA . GLN A 1 93 ? 6.478 -8.692 -4.279 1.00 98.56 93 GLN A CA 1
ATOM 701 C C . GLN A 1 93 ? 6.032 -9.010 -5.712 1.00 98.56 93 GLN A C 1
ATOM 703 O O . GLN A 1 93 ? 6.166 -10.130 -6.214 1.00 98.56 93 GLN A O 1
ATOM 708 N N . ALA A 1 94 ? 5.426 -8.026 -6.372 1.00 98.62 94 ALA A N 1
ATOM 709 C CA . ALA A 1 94 ? 4.963 -8.187 -7.733 1.00 98.62 94 ALA A CA 1
ATOM 710 C C . ALA A 1 94 ? 6.150 -8.284 -8.704 1.00 98.62 94 ALA A C 1
ATOM 712 O O . ALA A 1 94 ? 7.155 -7.588 -8.539 1.00 98.62 94 ALA A O 1
ATOM 713 N N . PRO A 1 95 ? 6.044 -9.100 -9.763 1.00 98.50 95 PRO A N 1
ATOM 714 C CA . PRO A 1 95 ? 6.992 -9.045 -10.864 1.00 98.50 95 PRO A CA 1
ATOM 715 C C . PRO A 1 95 ? 7.062 -7.654 -11.509 1.00 98.50 95 PRO A C 1
ATOM 717 O O . PRO A 1 95 ? 6.073 -6.925 -11.548 1.00 98.50 95 PRO A O 1
ATOM 720 N N . SER A 1 96 ? 8.217 -7.324 -12.087 1.00 98.25 96 SER A N 1
ATOM 721 C CA . SER A 1 96 ? 8.436 -6.091 -12.858 1.00 98.25 96 SER A CA 1
ATOM 722 C C . SER A 1 96 ? 8.804 -6.342 -14.329 1.00 98.25 96 SER A C 1
ATOM 724 O O . SER A 1 96 ? 8.704 -5.434 -15.157 1.00 98.25 96 SER A O 1
ATOM 726 N N . ASP A 1 97 ? 9.188 -7.576 -14.669 1.00 97.31 97 ASP A N 1
ATOM 727 C CA . ASP A 1 97 ? 9.661 -7.988 -15.994 1.00 97.31 97 ASP A CA 1
ATOM 728 C C . ASP A 1 97 ? 8.500 -8.223 -16.988 1.00 97.31 97 ASP A C 1
ATOM 730 O O . ASP A 1 97 ? 7.461 -8.771 -16.593 1.00 97.31 97 ASP A O 1
ATOM 734 N N . PRO A 1 98 ? 8.631 -7.846 -18.277 1.00 97.94 98 PRO A N 1
ATOM 735 C CA . PRO A 1 98 ? 7.579 -8.056 -19.277 1.00 97.94 98 PRO A CA 1
ATOM 736 C C . PRO A 1 98 ? 7.122 -9.515 -19.438 1.00 97.94 98 PRO A C 1
ATOM 738 O O . PRO A 1 98 ? 5.944 -9.745 -19.723 1.00 97.94 98 PRO A O 1
ATOM 741 N N . ALA A 1 99 ? 7.995 -10.505 -19.229 1.00 98.44 99 ALA A N 1
ATOM 742 C CA . ALA A 1 99 ? 7.675 -11.924 -19.404 1.00 98.44 99 ALA A CA 1
ATOM 743 C C . ALA A 1 99 ? 6.586 -12.422 -18.439 1.00 98.44 99 ALA A C 1
ATOM 745 O O . ALA A 1 99 ? 5.897 -13.402 -18.730 1.00 98.44 99 ALA A O 1
ATOM 746 N N . LEU A 1 100 ? 6.393 -11.738 -17.305 1.00 98.38 100 LEU A N 1
ATOM 747 C CA . LEU A 1 100 ? 5.402 -12.103 -16.291 1.00 98.38 100 LEU A CA 1
ATOM 748 C C . LEU A 1 100 ? 4.114 -11.270 -16.353 1.00 98.38 100 LEU A C 1
ATOM 750 O O . LEU A 1 100 ? 3.228 -11.479 -15.525 1.00 98.38 100 LEU A O 1
ATOM 754 N N . LEU A 1 101 ? 3.930 -10.403 -17.357 1.00 98.06 101 LEU A N 1
ATOM 755 C CA . LEU A 1 101 ? 2.710 -9.591 -17.504 1.00 98.06 101 LEU A CA 1
ATOM 756 C C . LEU A 1 101 ? 1.434 -10.442 -17.539 1.00 98.06 101 LEU A C 1
ATOM 758 O O . LEU A 1 101 ? 0.513 -10.229 -16.749 1.00 98.06 101 LEU A O 1
ATOM 762 N N . SER A 1 102 ? 1.381 -11.445 -18.420 1.00 97.94 102 SER A N 1
ATOM 763 C CA . SER A 1 102 ? 0.212 -12.330 -18.535 1.00 97.94 102 SER A CA 1
ATOM 764 C C . SER A 1 102 ? 0.014 -13.191 -17.288 1.00 97.94 102 SER A C 1
ATOM 766 O O . SER A 1 102 ? -1.121 -13.524 -16.930 1.00 97.94 102 SER A O 1
ATOM 768 N N . TRP A 1 103 ? 1.107 -13.551 -16.608 1.00 98.19 103 TRP A N 1
ATOM 769 C CA . TRP A 1 103 ? 1.021 -14.278 -15.350 1.00 98.19 103 TRP A CA 1
ATOM 770 C C . TRP A 1 103 ? 0.358 -13.414 -14.271 1.00 98.19 103 TRP A C 1
ATOM 772 O O . TRP A 1 103 ? -0.630 -13.863 -13.679 1.00 98.19 103 TRP A O 1
ATOM 782 N N . THR A 1 104 ? 0.839 -12.177 -14.108 1.00 98.50 104 THR A N 1
ATOM 783 C CA . THR A 1 104 ? 0.377 -11.186 -13.124 1.00 98.50 104 THR A CA 1
ATOM 784 C C . THR A 1 104 ? -1.079 -10.805 -13.368 1.00 98.50 104 THR A C 1
ATOM 786 O O . THR A 1 104 ? -1.896 -10.896 -12.456 1.00 98.50 104 THR A O 1
ATOM 789 N N . ALA A 1 105 ? -1.458 -10.514 -14.617 1.00 97.94 105 ALA A N 1
ATOM 790 C CA . ALA A 1 105 ? -2.852 -10.250 -14.983 1.00 97.94 105 ALA A CA 1
ATOM 791 C C . ALA A 1 105 ? -3.787 -11.416 -14.602 1.00 97.94 105 ALA A C 1
ATOM 793 O O . ALA A 1 105 ? -4.937 -11.221 -14.211 1.00 97.94 105 ALA A O 1
ATOM 794 N N . GLY A 1 106 ? -3.297 -12.657 -14.703 1.00 97.88 106 GLY A N 1
ATOM 795 C CA . GLY A 1 106 ? -4.031 -13.832 -14.244 1.00 97.88 106 GLY A CA 1
ATOM 796 C C . GLY A 1 106 ? -4.175 -13.914 -12.723 1.00 97.88 106 GLY A C 1
ATOM 797 O O . GLY A 1 106 ? -5.244 -14.303 -12.265 1.00 97.88 106 GLY A O 1
ATOM 798 N N . ALA A 1 107 ? -3.145 -13.534 -11.961 1.00 97.31 107 ALA A N 1
ATOM 799 C CA . ALA A 1 107 ? -3.166 -13.541 -10.495 1.00 97.31 107 ALA A CA 1
ATOM 800 C C . ALA A 1 107 ? -4.145 -12.502 -9.914 1.00 97.31 107 ALA A C 1
ATOM 802 O O . ALA A 1 107 ? -4.846 -12.787 -8.946 1.00 97.31 107 ALA A O 1
ATOM 803 N N . LEU A 1 108 ? -4.249 -11.329 -10.546 1.00 96.94 108 LEU A N 1
ATOM 804 C CA . LEU A 1 108 ? -5.124 -10.236 -10.100 1.00 96.94 108 LEU A CA 1
ATOM 805 C C . LEU A 1 108 ? -6.608 -10.467 -10.433 1.00 96.94 108 LEU A C 1
ATOM 807 O O . LEU A 1 108 ? -7.481 -9.881 -9.803 1.00 96.94 108 LEU A O 1
ATOM 811 N N . ARG A 1 109 ? -6.920 -11.345 -11.396 1.00 93.38 109 ARG A N 1
ATOM 812 C CA . ARG A 1 109 ? -8.260 -11.501 -12.003 1.00 93.38 109 ARG A CA 1
ATOM 813 C C . ARG A 1 109 ? -9.405 -11.725 -11.010 1.00 93.38 109 ARG A C 1
ATOM 815 O O . ARG A 1 109 ? -10.552 -11.420 -11.326 1.00 93.38 109 ARG A O 1
ATOM 822 N N . ARG A 1 110 ? -9.125 -12.345 -9.862 1.00 91.94 110 ARG A N 1
ATOM 823 C CA . ARG A 1 110 ? -10.135 -12.708 -8.852 1.00 91.94 110 ARG A CA 1
ATOM 824 C C . ARG A 1 110 ? -10.180 -11.732 -7.677 1.00 91.94 110 ARG A C 1
ATOM 826 O O . ARG A 1 110 ? -11.006 -11.930 -6.790 1.00 91.94 110 ARG A O 1
ATOM 833 N N . ALA A 1 111 ? -9.324 -10.712 -7.672 1.00 95.88 111 ALA A N 1
ATOM 834 C CA . ALA A 1 111 ? -9.315 -9.686 -6.645 1.00 95.88 111 ALA A CA 1
ATOM 835 C C . ALA A 1 111 ? -10.624 -8.881 -6.683 1.00 95.88 111 ALA A C 1
ATOM 837 O O . ALA A 1 111 ? -11.004 -8.393 -7.750 1.00 95.88 111 ALA A O 1
ATOM 838 N N . PRO A 1 112 ? -11.338 -8.747 -5.556 1.00 94.38 112 PRO A N 1
ATOM 839 C CA . PRO A 1 112 ? -12.455 -7.825 -5.461 1.00 94.38 112 PRO A CA 1
ATOM 840 C C . PRO A 1 112 ? -11.956 -6.396 -5.216 1.00 94.38 112 PRO A C 1
ATOM 842 O O . PRO A 1 112 ? -10.924 -6.194 -4.578 1.00 94.38 112 PRO A O 1
ATOM 845 N N . GLY A 1 113 ? -12.751 -5.411 -5.636 1.00 96.75 113 GLY A N 1
ATOM 846 C CA . GLY A 1 113 ? -12.535 -4.009 -5.282 1.00 96.75 113 GLY A CA 1
ATOM 847 C C . GLY A 1 113 ? -11.251 -3.416 -5.862 1.00 96.75 113 GLY A C 1
ATOM 848 O O . GLY A 1 113 ? -10.862 -3.749 -6.978 1.00 96.75 113 GLY A O 1
ATOM 849 N N . VAL A 1 114 ? -10.631 -2.509 -5.104 1.00 97.69 114 VAL A N 1
ATOM 850 C CA . VAL A 1 114 ? -9.417 -1.793 -5.526 1.00 97.69 114 VAL A CA 1
ATOM 851 C C . VAL A 1 114 ? -8.215 -2.736 -5.530 1.00 97.69 114 VAL A C 1
ATOM 853 O O . VAL A 1 114 ? -7.993 -3.490 -4.583 1.00 97.69 114 VAL A O 1
ATOM 856 N N . TH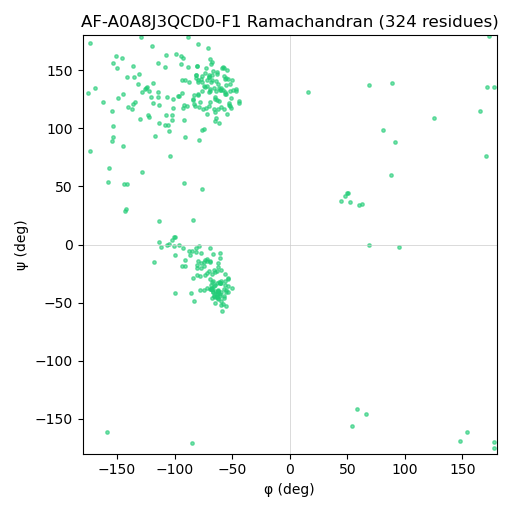R A 1 115 ? -7.395 -2.655 -6.566 1.00 98.44 115 THR A N 1
ATOM 857 C CA . THR A 1 115 ? -6.160 -3.424 -6.714 1.00 98.44 115 THR A CA 1
ATOM 858 C C . THR A 1 115 ? -4.950 -2.504 -6.686 1.00 98.44 115 THR A C 1
ATOM 860 O O . THR A 1 115 ? -4.851 -1.539 -7.443 1.00 98.44 115 THR A O 1
ATOM 863 N N . VAL A 1 116 ? -3.999 -2.814 -5.811 1.00 98.75 116 VAL A N 1
ATOM 864 C CA . VAL A 1 116 ? -2.706 -2.128 -5.758 1.00 98.75 116 VAL A CA 1
ATOM 865 C C . VAL A 1 116 ? -1.617 -3.156 -5.985 1.00 98.75 116 VAL A C 1
ATOM 867 O O . VAL A 1 116 ? -1.590 -4.178 -5.304 1.00 98.75 116 VAL A O 1
ATOM 870 N N . LEU A 1 117 ? -0.733 -2.903 -6.944 1.00 98.75 117 LEU A N 1
ATOM 871 C CA . LEU A 1 117 ? 0.372 -3.794 -7.275 1.00 98.75 117 LEU A CA 1
ATOM 872 C C . LEU A 1 117 ? 1.690 -3.197 -6.789 1.00 98.75 117 LEU A C 1
ATOM 874 O O . LEU A 1 117 ? 2.013 -2.072 -7.153 1.00 98.75 117 LEU A O 1
ATOM 878 N N . ASN A 1 118 ? 2.473 -3.941 -6.016 1.00 98.81 118 ASN A N 1
ATOM 879 C CA . ASN A 1 118 ? 3.749 -3.474 -5.491 1.00 98.81 118 ASN A CA 1
ATOM 880 C C . ASN A 1 118 ? 4.941 -4.284 -6.006 1.00 98.81 118 ASN A C 1
ATOM 882 O O . ASN A 1 118 ? 5.303 -5.302 -5.418 1.00 98.81 118 ASN A O 1
ATOM 886 N N . PRO A 1 119 ? 5.571 -3.834 -7.103 1.00 98.62 119 PRO A N 1
ATOM 887 C CA . PRO A 1 119 ? 6.895 -4.303 -7.496 1.00 98.62 119 PRO A CA 1
ATOM 888 C C . PRO A 1 119 ? 8.036 -3.638 -6.703 1.00 98.62 119 PRO A C 1
ATOM 890 O O . PRO A 1 119 ? 9.176 -4.085 -6.807 1.00 98.62 119 PRO A O 1
ATOM 893 N N . GLY A 1 120 ? 7.774 -2.542 -5.980 1.00 98.19 120 GLY A N 1
ATOM 894 C CA . GLY A 1 120 ? 8.768 -1.762 -5.227 1.00 98.19 120 GLY A CA 1
ATOM 895 C C . GLY A 1 120 ? 9.778 -0.995 -6.093 1.00 98.19 120 GLY A C 1
ATOM 896 O O . GLY A 1 120 ? 10.653 -0.289 -5.592 1.00 98.19 120 GLY A O 1
ATOM 897 N N . THR A 1 121 ? 9.666 -1.113 -7.412 1.00 96.81 121 THR A N 1
ATOM 898 C CA . THR A 1 121 ? 10.552 -0.504 -8.403 1.00 96.81 121 THR A CA 1
ATOM 899 C C . THR A 1 121 ? 9.783 -0.244 -9.687 1.00 96.81 121 THR A C 1
ATOM 901 O O . THR A 1 121 ? 8.727 -0.839 -9.905 1.00 96.81 121 THR A O 1
ATOM 904 N N . ARG A 1 122 ? 10.303 0.622 -10.562 1.00 95.88 122 ARG A N 1
ATOM 905 C CA . ARG A 1 122 ? 9.644 0.954 -11.824 1.00 95.88 122 ARG A CA 1
ATOM 906 C C . ARG A 1 122 ? 9.593 -0.292 -12.723 1.00 95.88 122 ARG A C 1
ATOM 908 O O . ARG A 1 122 ? 10.645 -0.758 -13.162 1.00 95.88 122 ARG A O 1
ATOM 915 N N . PRO A 1 123 ? 8.398 -0.830 -13.023 1.00 97.81 123 PRO A N 1
ATOM 916 C CA . PRO A 1 123 ? 8.255 -2.030 -13.834 1.00 97.81 123 PRO A CA 1
ATOM 917 C C . PRO A 1 123 ? 8.173 -1.704 -15.328 1.00 97.81 123 PRO A C 1
ATOM 919 O O . PRO A 1 123 ? 8.142 -0.541 -15.739 1.00 97.81 123 PRO A O 1
ATOM 922 N N . HIS A 1 124 ? 8.076 -2.747 -16.154 1.00 98.19 124 HIS A N 1
ATOM 923 C CA . HIS A 1 124 ? 7.766 -2.600 -17.573 1.00 98.19 124 HIS A CA 1
ATOM 924 C C . HIS A 1 124 ? 6.471 -1.773 -17.791 1.00 98.19 124 HIS A C 1
ATOM 926 O O . HIS A 1 124 ? 5.493 -1.978 -17.064 1.00 98.19 124 HIS A O 1
ATOM 932 N N . PRO A 1 125 ? 6.381 -0.906 -18.825 1.00 97.62 125 PRO A N 1
ATOM 933 C CA . PRO A 1 125 ? 5.225 -0.019 -19.048 1.00 97.62 125 PRO A CA 1
ATOM 934 C C . PRO A 1 125 ? 3.863 -0.700 -19.270 1.00 97.62 125 PRO A C 1
ATOM 936 O O . PRO A 1 125 ? 2.846 -0.023 -19.341 1.00 97.62 125 PRO A O 1
ATOM 939 N N . GLY A 1 126 ? 3.823 -2.030 -19.390 1.00 98.06 126 GLY A N 1
ATOM 940 C CA . GLY A 1 126 ? 2.581 -2.808 -19.475 1.00 98.06 126 GLY A CA 1
ATOM 941 C C . GLY A 1 126 ? 1.900 -3.079 -18.126 1.00 98.06 126 GLY A C 1
ATOM 942 O O . GLY A 1 126 ? 0.722 -3.423 -18.110 1.00 98.06 126 GLY A O 1
ATOM 943 N N . TYR A 1 127 ? 2.609 -2.932 -17.002 1.00 98.50 127 TYR A N 1
ATOM 944 C CA . TYR A 1 127 ? 2.066 -3.206 -15.665 1.00 98.50 127 TYR A CA 1
ATOM 945 C C . TYR A 1 127 ? 1.041 -2.180 -15.153 1.00 98.50 127 TYR A C 1
ATOM 947 O O . TYR A 1 127 ? 0.069 -2.614 -14.536 1.00 98.50 127 TYR A O 1
ATOM 955 N N . PRO A 1 128 ? 1.180 -0.861 -15.409 1.00 97.75 128 PRO A N 1
ATOM 956 C CA . PRO A 1 128 ? 0.203 0.137 -14.970 1.00 97.75 128 PRO A CA 1
ATOM 957 C C . PRO A 1 128 ? -1.240 -0.156 -15.394 1.00 97.75 128 PRO A C 1
ATOM 959 O O . PRO A 1 128 ? -2.162 0.217 -14.684 1.00 97.75 128 PRO A O 1
ATOM 962 N N . ALA A 1 129 ? -1.450 -0.853 -16.516 1.00 97.69 129 ALA A N 1
ATOM 963 C CA . ALA A 1 129 ? -2.782 -1.218 -17.000 1.00 97.69 129 ALA A CA 1
ATOM 964 C C . ALA A 1 129 ? -3.429 -2.398 -16.243 1.00 97.69 129 ALA A C 1
ATOM 966 O O . ALA A 1 129 ? -4.583 -2.725 -16.510 1.00 97.69 129 ALA A O 1
ATOM 967 N N . LEU A 1 130 ? -2.697 -3.076 -15.350 1.00 98.31 130 LEU A N 1
ATOM 968 C CA . LEU A 1 130 ? -3.173 -4.280 -14.659 1.00 98.31 130 LEU A CA 1
ATOM 969 C C . LEU A 1 130 ? -3.879 -3.996 -13.327 1.00 98.31 130 LEU A C 1
ATOM 971 O O . LEU A 1 130 ? -4.568 -4.887 -12.835 1.00 98.31 130 LEU A O 1
ATOM 975 N N . ALA A 1 131 ? -3.680 -2.816 -12.734 1.00 98.12 131 ALA A N 1
ATOM 976 C CA . ALA A 1 131 ? -4.149 -2.482 -11.391 1.00 98.12 131 ALA A CA 1
ATOM 977 C C . ALA A 1 131 ? -4.559 -1.006 -11.276 1.00 98.12 131 ALA A C 1
ATOM 979 O O . ALA A 1 131 ? -4.127 -0.167 -12.070 1.00 98.12 131 ALA A O 1
ATOM 980 N N . ASP A 1 132 ? -5.355 -0.679 -10.260 1.00 98.25 132 ASP A N 1
ATOM 981 C CA . ASP A 1 132 ? -5.803 0.696 -10.007 1.00 98.25 132 ASP A CA 1
ATOM 982 C C . ASP A 1 132 ? -4.654 1.602 -9.560 1.00 98.25 132 ASP A C 1
ATOM 984 O O . ASP A 1 132 ? -4.626 2.774 -9.926 1.00 98.25 132 ASP A O 1
ATOM 988 N N . LEU A 1 133 ? -3.696 1.061 -8.800 1.00 98.38 133 LEU A N 1
ATOM 989 C CA . LEU A 1 133 ? -2.448 1.730 -8.426 1.00 98.38 133 LEU A CA 1
ATOM 990 C C . LEU A 1 133 ? -1.255 0.784 -8.559 1.00 98.38 133 LEU A C 1
ATOM 992 O O . LEU A 1 133 ? -1.383 -0.431 -8.388 1.00 98.38 133 LEU A O 1
ATOM 996 N N . ILE A 1 134 ? -0.073 1.355 -8.788 1.00 98.62 134 ILE A N 1
ATOM 997 C CA . ILE A 1 134 ? 1.178 0.602 -8.855 1.00 98.62 134 ILE A CA 1
ATOM 998 C C . ILE A 1 134 ? 2.298 1.277 -8.066 1.00 98.62 134 ILE A C 1
ATOM 1000 O O . ILE A 1 134 ? 2.647 2.426 -8.323 1.00 98.62 134 ILE A O 1
ATOM 1004 N N . CYS A 1 135 ? 2.883 0.568 -7.104 1.00 98.62 135 CYS A N 1
ATOM 1005 C CA . CYS A 1 135 ? 3.988 1.083 -6.309 1.00 98.62 135 CYS A CA 1
ATOM 1006 C C . CYS A 1 135 ? 5.306 0.988 -7.095 1.00 98.62 135 CYS A C 1
ATOM 1008 O O . CYS A 1 135 ? 6.002 -0.026 -7.050 1.00 98.62 135 CYS A O 1
ATOM 1010 N N . THR A 1 136 ? 5.641 2.037 -7.848 1.00 98.00 136 THR A N 1
ATOM 1011 C CA . THR A 1 136 ? 6.853 2.103 -8.691 1.00 98.00 136 THR A CA 1
ATOM 1012 C C . THR A 1 136 ? 8.116 2.467 -7.916 1.00 98.00 136 THR A C 1
ATOM 1014 O O . THR A 1 136 ? 9.217 2.417 -8.464 1.00 98.00 136 THR A O 1
ATOM 1017 N N . PHE A 1 137 ? 7.980 2.806 -6.637 1.00 98.12 137 PHE A N 1
ATOM 1018 C CA . PHE A 1 137 ? 9.100 3.006 -5.736 1.00 98.12 137 PHE A CA 1
ATOM 1019 C C . PHE A 1 137 ? 8.743 2.538 -4.333 1.00 98.12 137 PHE A C 1
ATOM 1021 O O . PHE A 1 137 ? 7.746 2.980 -3.759 1.00 98.12 137 PHE A O 1
ATOM 1028 N N . GLU A 1 138 ? 9.616 1.722 -3.761 1.00 98.44 138 GLU A N 1
ATOM 1029 C CA . GLU A 1 138 ? 9.642 1.405 -2.346 1.00 98.44 138 GLU A CA 1
ATOM 1030 C C . GLU A 1 138 ? 11.090 1.424 -1.854 1.00 98.44 138 GLU A C 1
ATOM 1032 O O . GLU A 1 138 ? 11.926 0.642 -2.310 1.00 98.44 138 GLU A O 1
ATOM 1037 N N . GLY A 1 139 ? 11.420 2.335 -0.940 1.00 98.38 139 GLY A N 1
ATOM 1038 C CA . GLY A 1 139 ? 12.808 2.465 -0.518 1.00 98.38 139 GLY A CA 1
ATOM 1039 C C . GLY A 1 139 ? 13.109 3.635 0.411 1.00 98.38 139 GLY A C 1
ATOM 1040 O O . GLY A 1 139 ? 12.228 4.428 0.760 1.00 98.38 139 GLY A O 1
ATOM 1041 N N . PRO A 1 140 ? 14.385 3.767 0.814 1.00 98.25 140 PRO A N 1
ATOM 1042 C CA . PRO A 1 140 ? 14.802 4.819 1.718 1.00 98.25 140 PRO A CA 1
ATOM 1043 C C . PRO A 1 140 ? 14.818 6.181 1.018 1.00 98.25 140 PRO A C 1
ATOM 1045 O O . PRO A 1 140 ? 15.126 6.295 -0.175 1.00 98.25 140 PRO A O 1
ATOM 1048 N N . TRP A 1 141 ? 14.603 7.239 1.797 1.00 97.94 141 TRP A N 1
ATOM 1049 C CA . TRP A 1 141 ? 14.744 8.632 1.375 1.00 97.94 141 TRP A CA 1
ATOM 1050 C C . TRP A 1 141 ? 16.080 8.901 0.677 1.00 97.94 141 TRP A C 1
ATOM 1052 O O . TRP A 1 141 ? 16.133 9.635 -0.310 1.00 97.94 141 TRP A O 1
ATOM 1062 N N . THR A 1 142 ? 17.159 8.267 1.146 1.00 97.12 142 THR A N 1
ATOM 1063 C CA . THR A 1 142 ? 18.508 8.398 0.578 1.00 97.12 142 THR A CA 1
ATOM 1064 C C . THR A 1 142 ? 18.593 7.975 -0.888 1.00 97.12 142 THR A C 1
ATOM 1066 O O . THR A 1 142 ? 19.357 8.579 -1.631 1.00 97.12 142 THR A O 1
ATOM 1069 N N . ALA A 1 143 ? 17.786 7.007 -1.324 1.00 97.00 143 ALA A N 1
ATOM 1070 C CA . ALA A 1 143 ? 17.659 6.648 -2.735 1.00 97.00 143 ALA A CA 1
ATOM 1071 C C . ALA A 1 143 ? 16.617 7.529 -3.440 1.00 97.00 143 ALA A C 1
ATOM 1073 O O . ALA A 1 143 ? 16.835 8.006 -4.552 1.00 97.00 143 ALA A O 1
ATOM 1074 N N . TYR A 1 144 ? 15.490 7.792 -2.773 1.00 96.94 144 TYR A N 1
ATOM 1075 C CA . TYR A 1 144 ? 14.364 8.502 -3.370 1.00 96.94 144 TYR A CA 1
ATOM 1076 C C . TYR A 1 144 ? 14.710 9.924 -3.828 1.00 96.94 144 TYR A C 1
ATOM 1078 O O . TYR A 1 144 ? 14.341 10.327 -4.936 1.00 96.94 144 TYR A O 1
ATOM 1086 N N . HIS A 1 145 ? 15.431 10.694 -3.007 1.00 94.88 145 HIS A N 1
ATOM 1087 C CA . HIS A 1 145 ? 15.772 12.084 -3.335 1.00 94.88 145 HIS A CA 1
ATOM 1088 C C . HIS A 1 145 ? 16.771 12.208 -4.497 1.00 94.88 145 HIS A C 1
ATOM 1090 O O . HIS A 1 145 ? 16.908 13.289 -5.061 1.00 94.88 145 HIS A O 1
ATOM 1096 N N . GLN A 1 146 ? 17.442 11.111 -4.868 1.00 93.75 146 GLN A N 1
ATOM 1097 C CA . GLN A 1 146 ? 18.395 11.061 -5.980 1.00 93.75 146 GLN A CA 1
ATOM 1098 C C . GLN A 1 146 ? 17.746 10.675 -7.312 1.00 93.75 146 GLN A C 1
ATOM 1100 O O . GLN A 1 146 ? 18.375 10.818 -8.359 1.00 93.75 146 GLN A O 1
ATOM 1105 N N . LEU A 1 147 ? 16.503 10.179 -7.298 1.00 89.50 147 LEU A N 1
ATOM 1106 C CA . LEU A 1 147 ? 15.797 9.850 -8.533 1.00 89.50 147 LEU A CA 1
ATOM 1107 C C . LEU A 1 147 ? 15.574 11.110 -9.392 1.00 89.50 147 LEU A C 1
ATOM 1109 O O . LEU A 1 147 ? 15.338 12.195 -8.847 1.00 89.50 147 LEU A O 1
ATOM 1113 N N . PRO A 1 148 ? 15.588 10.985 -10.728 1.00 84.06 148 PRO A N 1
ATOM 1114 C CA . PRO A 1 148 ? 15.274 12.098 -11.618 1.00 84.06 148 PRO A CA 1
ATOM 1115 C C . PRO A 1 148 ? 13.868 12.670 -11.350 1.00 84.06 148 PRO A C 1
ATOM 1117 O O . PRO A 1 148 ? 12.982 11.998 -10.820 1.00 84.06 148 PRO A O 1
ATOM 1120 N N . GLY A 1 149 ? 13.684 13.953 -11.666 1.00 72.62 149 GLY A N 1
ATOM 1121 C CA . GLY A 1 149 ? 12.500 14.746 -11.307 1.00 72.62 149 GLY A CA 1
ATOM 1122 C C . GLY A 1 149 ? 11.297 14.611 -12.244 1.00 72.62 149 GLY A C 1
ATOM 1123 O O . GLY A 1 149 ? 10.472 15.518 -12.279 1.00 72.62 149 GLY A O 1
ATOM 1124 N N . GLU A 1 150 ? 11.206 13.540 -13.030 1.00 81.44 150 GLU A N 1
ATOM 1125 C CA . GLU A 1 150 ? 10.094 13.346 -13.965 1.00 81.44 150 GLU A CA 1
ATOM 1126 C C . GLU A 1 150 ? 8.853 12.780 -13.250 1.00 81.44 150 GLU A C 1
ATOM 1128 O O . GLU A 1 150 ? 8.994 11.949 -12.345 1.00 81.44 150 GLU A O 1
ATOM 1133 N N . PRO A 1 151 ? 7.634 13.199 -13.645 1.00 91.31 151 PRO A N 1
ATOM 1134 C CA . PRO A 1 151 ? 6.403 12.545 -13.215 1.00 91.31 151 PRO A CA 1
ATOM 1135 C C . PRO A 1 151 ? 6.404 11.048 -13.554 1.00 91.31 151 PRO A C 1
ATOM 1137 O O . PRO A 1 151 ? 6.883 10.634 -14.613 1.00 91.31 151 PRO A O 1
ATOM 1140 N N . ASP A 1 152 ? 5.855 10.227 -12.660 1.00 95.38 152 ASP A N 1
ATOM 1141 C CA . ASP A 1 152 ? 5.701 8.789 -12.888 1.00 95.38 152 ASP A CA 1
ATOM 1142 C C . ASP A 1 152 ? 4.397 8.483 -13.664 1.00 95.38 152 ASP A C 1
ATOM 1144 O O . ASP A 1 152 ? 3.738 9.379 -14.197 1.00 95.38 152 ASP A O 1
ATOM 1148 N N . PHE A 1 153 ? 4.023 7.208 -13.780 1.00 95.56 153 PHE A N 1
ATOM 1149 C CA . PHE A 1 153 ? 2.754 6.781 -14.353 1.00 95.56 153 PHE A CA 1
ATOM 1150 C C . PHE A 1 153 ? 1.573 7.462 -13.646 1.00 95.56 153 PHE A C 1
ATOM 1152 O O . PHE A 1 153 ? 1.613 7.735 -12.447 1.00 95.56 153 PHE A O 1
ATOM 1159 N N . GLY A 1 154 ? 0.474 7.680 -14.376 1.00 95.56 154 GLY A N 1
ATOM 1160 C CA . GLY A 1 154 ? -0.707 8.368 -13.839 1.00 95.56 154 GLY A CA 1
ATOM 1161 C C . GLY A 1 154 ? -1.343 7.686 -12.619 1.00 95.56 154 GLY A C 1
ATOM 1162 O O . GLY A 1 154 ? -2.021 8.350 -11.841 1.00 95.56 154 GLY A O 1
ATOM 1163 N N . ASN A 1 155 ? -1.098 6.385 -12.431 1.00 97.38 155 ASN A N 1
ATOM 1164 C CA . ASN A 1 155 ? -1.530 5.595 -11.279 1.00 97.38 155 ASN A CA 1
ATOM 1165 C C . ASN A 1 155 ? -0.369 5.103 -10.393 1.00 97.38 155 ASN A C 1
ATOM 1167 O O . ASN A 1 155 ? -0.525 4.141 -9.638 1.00 97.38 155 ASN A O 1
ATOM 1171 N N . ALA A 1 156 ? 0.802 5.734 -10.481 1.00 97.62 156 ALA A N 1
ATOM 1172 C CA . ALA A 1 156 ? 1.928 5.402 -9.621 1.00 97.62 156 ALA A CA 1
ATOM 1173 C C . ALA A 1 156 ? 1.647 5.755 -8.150 1.00 97.62 156 ALA A C 1
ATOM 1175 O O . ALA A 1 156 ? 0.959 6.732 -7.833 1.00 97.62 156 ALA A O 1
ATOM 1176 N N . ALA A 1 157 ? 2.239 4.973 -7.254 1.00 98.38 157 ALA A N 1
ATOM 1177 C CA . ALA A 1 157 ? 2.351 5.261 -5.837 1.00 98.38 157 ALA A CA 1
ATOM 1178 C C . ALA A 1 157 ? 3.798 5.068 -5.369 1.00 98.38 157 ALA A C 1
ATOM 1180 O O . ALA A 1 157 ? 4.497 4.190 -5.868 1.00 98.38 157 ALA A O 1
ATOM 1181 N N . HIS A 1 158 ? 4.255 5.857 -4.397 1.00 98.25 158 HIS A N 1
ATOM 1182 C CA . HIS A 1 158 ? 5.607 5.720 -3.837 1.00 98.25 158 HIS A CA 1
ATOM 1183 C C . HIS A 1 158 ? 5.567 5.481 -2.326 1.00 98.25 158 HIS A C 1
ATOM 1185 O O . HIS A 1 158 ? 4.893 6.210 -1.601 1.00 98.25 158 HIS A O 1
ATOM 1191 N N . LEU A 1 159 ? 6.317 4.493 -1.838 1.00 98.69 159 LEU A N 1
ATOM 1192 C CA . LEU A 1 159 ? 6.499 4.204 -0.416 1.00 98.69 159 LEU A CA 1
ATOM 1193 C C . LEU A 1 159 ? 7.921 4.605 -0.003 1.00 98.69 159 LEU A C 1
ATOM 1195 O O . LEU A 1 159 ? 8.900 3.932 -0.320 1.00 98.69 159 LEU A O 1
ATOM 1199 N N . VAL A 1 160 ? 8.043 5.745 0.671 1.00 98.56 160 VAL A N 1
ATOM 1200 C CA . VAL A 1 160 ? 9.330 6.347 1.032 1.00 98.56 160 VAL A CA 1
ATOM 1201 C C . VAL A 1 160 ? 9.502 6.318 2.543 1.00 98.56 160 VAL A C 1
ATOM 1203 O O . VAL A 1 160 ? 8.712 6.921 3.270 1.00 98.56 160 VAL A O 1
ATOM 1206 N N . TYR A 1 161 ? 10.553 5.651 3.013 1.00 98.75 161 TYR A N 1
ATOM 1207 C CA . TYR A 1 161 ? 10.863 5.525 4.438 1.00 98.75 161 TYR A CA 1
ATOM 1208 C C . TYR A 1 161 ? 12.229 6.113 4.804 1.00 98.75 161 TYR A C 1
ATOM 1210 O O . TYR A 1 161 ? 13.025 6.470 3.936 1.00 98.75 161 TYR A O 1
ATOM 1218 N N . GLY A 1 162 ? 12.521 6.221 6.097 1.00 98.38 162 GLY A N 1
ATOM 1219 C CA . GLY A 1 162 ? 13.774 6.771 6.615 1.00 98.38 162 GLY A CA 1
ATOM 1220 C C . GLY A 1 162 ? 13.981 8.239 6.252 1.00 98.38 162 GLY A C 1
ATOM 1221 O O . GLY A 1 162 ? 15.098 8.656 5.943 1.00 98.38 162 GLY A O 1
ATOM 1222 N N . VAL A 1 163 ? 12.893 9.009 6.211 1.00 98.56 163 VAL A N 1
ATOM 1223 C CA . VAL A 1 163 ? 12.923 10.445 5.932 1.00 98.56 163 VAL A CA 1
ATOM 1224 C C . VAL A 1 163 ? 13.254 11.181 7.232 1.00 98.56 163 VAL A C 1
ATOM 1226 O O . VAL A 1 163 ? 12.476 11.100 8.179 1.00 98.56 163 VAL A O 1
ATOM 1229 N N . PRO A 1 164 ? 14.361 11.940 7.315 1.00 97.81 164 PRO A N 1
ATOM 1230 C CA . PRO A 1 164 ? 14.646 12.730 8.508 1.00 97.81 164 PRO A CA 1
ATOM 1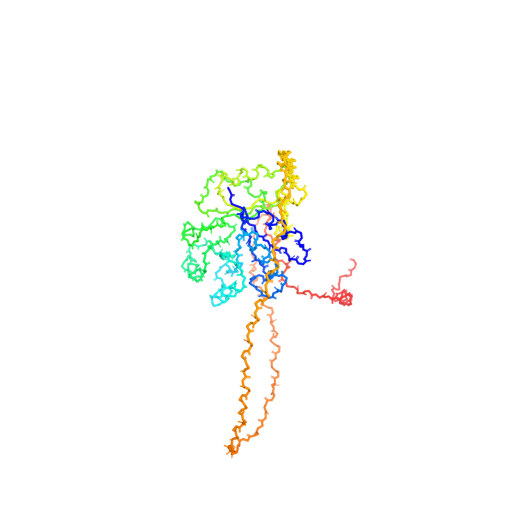231 C C . PRO A 1 164 ? 13.472 13.668 8.843 1.00 97.81 164 PRO A C 1
ATOM 1233 O O . PRO A 1 164 ? 12.905 14.249 7.915 1.00 97.81 164 PRO A O 1
ATOM 1236 N N . PRO A 1 165 ? 13.131 13.913 10.124 1.00 96.44 165 PRO A N 1
ATOM 1237 C CA . PRO A 1 165 ? 11.991 14.764 10.481 1.00 96.44 165 PRO A CA 1
ATOM 1238 C C . PRO A 1 165 ? 12.023 16.162 9.840 1.00 96.44 165 PRO A C 1
ATOM 1240 O O . PRO A 1 165 ? 10.997 16.680 9.404 1.00 96.44 165 PRO A O 1
ATOM 1243 N N . SER A 1 166 ? 13.215 16.751 9.689 1.00 96.94 166 SER A N 1
ATOM 1244 C CA . SER A 1 166 ? 13.417 18.042 9.011 1.00 96.94 166 SER A CA 1
ATOM 1245 C C . SER A 1 166 ? 13.176 18.007 7.494 1.00 96.94 166 SER A C 1
ATOM 1247 O O . SER A 1 166 ? 13.049 19.057 6.869 1.00 96.94 166 SER A O 1
ATOM 1249 N N . GLN A 1 167 ? 13.110 16.816 6.897 1.00 98.06 167 GLN A N 1
ATOM 1250 C CA . GLN A 1 167 ? 12.915 16.570 5.468 1.00 98.06 167 GLN A CA 1
ATOM 1251 C C . GLN A 1 167 ? 11.508 16.056 5.134 1.00 98.06 167 GLN A C 1
ATOM 1253 O O . GLN A 1 167 ? 11.211 15.880 3.957 1.00 98.06 167 GLN A O 1
ATOM 1258 N N . LEU A 1 168 ? 10.613 15.869 6.115 1.00 97.44 168 LEU A N 1
ATOM 1259 C CA . LEU A 1 168 ? 9.242 15.402 5.862 1.00 97.44 168 LEU A CA 1
ATOM 1260 C C . LEU A 1 168 ? 8.484 16.319 4.889 1.00 97.44 168 LEU A C 1
ATOM 1262 O O . LEU A 1 168 ? 7.896 15.840 3.923 1.00 97.44 168 LEU A O 1
ATOM 1266 N N . GLY A 1 169 ? 8.555 17.641 5.085 1.00 96.31 169 GLY A N 1
ATOM 1267 C CA . GLY A 1 169 ? 7.951 18.622 4.173 1.00 96.31 169 GLY A CA 1
ATOM 1268 C C . GLY A 1 169 ? 8.492 18.521 2.737 1.00 96.31 169 GLY A C 1
ATOM 1269 O O . GLY A 1 169 ? 7.707 18.285 1.815 1.00 96.31 169 GLY A O 1
ATOM 1270 N N . PRO A 1 170 ? 9.820 18.640 2.528 1.00 96.38 170 PRO A N 1
ATOM 1271 C CA . PRO A 1 170 ? 10.450 18.416 1.225 1.00 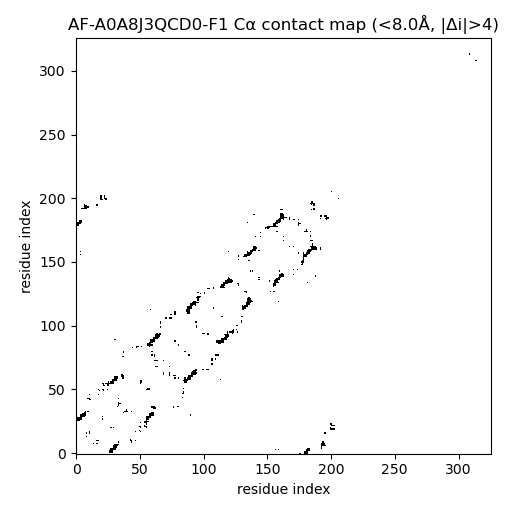96.38 170 PRO A CA 1
ATOM 1272 C C . PRO A 1 170 ? 10.122 17.057 0.589 1.00 96.38 170 PRO A C 1
ATOM 1274 O O . PRO A 1 170 ? 9.853 16.993 -0.610 1.00 96.38 170 PRO A O 1
ATOM 1277 N N . ALA A 1 171 ? 10.090 15.978 1.372 1.00 97.00 171 ALA A N 1
ATOM 1278 C CA . ALA A 1 171 ? 9.770 14.643 0.880 1.00 97.00 171 ALA A CA 1
ATOM 1279 C C . ALA A 1 171 ? 8.316 14.531 0.404 1.00 97.00 171 ALA A C 1
ATOM 1281 O O . ALA A 1 171 ? 8.071 13.959 -0.658 1.00 97.00 171 ALA A O 1
ATOM 1282 N N . HIS A 1 172 ? 7.360 15.125 1.126 1.00 96.81 172 HIS A N 1
ATOM 1283 C CA . HIS A 1 172 ? 5.968 15.208 0.678 1.00 96.81 172 HIS A CA 1
ATOM 1284 C C . HIS A 1 172 ? 5.822 16.029 -0.606 1.00 96.81 172 HIS A C 1
ATOM 1286 O O . HIS A 1 172 ? 5.097 15.608 -1.507 1.00 96.81 172 HIS A O 1
ATOM 1292 N N . ALA A 1 173 ? 6.522 17.163 -0.719 1.00 95.31 173 ALA A N 1
ATOM 1293 C CA . ALA A 1 173 ? 6.510 17.976 -1.935 1.00 95.31 173 ALA A CA 1
ATOM 1294 C C . ALA A 1 173 ? 7.088 17.205 -3.135 1.00 95.31 173 ALA A C 1
ATOM 1296 O O . ALA A 1 173 ? 6.510 17.226 -4.221 1.00 95.31 173 ALA A O 1
ATOM 1297 N N . LEU A 1 174 ? 8.183 16.467 -2.925 1.00 95.69 174 LEU A N 1
ATOM 1298 C CA . LEU A 1 174 ? 8.786 15.630 -3.960 1.00 95.69 174 LEU A CA 1
ATOM 1299 C C . LEU A 1 174 ? 7.891 14.446 -4.346 1.00 95.69 174 LEU A C 1
ATOM 1301 O O . LEU A 1 174 ? 7.810 14.105 -5.523 1.00 95.69 174 LEU A O 1
ATOM 1305 N N . LEU A 1 175 ? 7.204 13.821 -3.382 1.00 96.25 175 LEU A N 1
ATOM 1306 C CA . LEU A 1 175 ? 6.195 12.802 -3.673 1.00 96.25 175 LEU A CA 1
ATOM 1307 C C . LEU A 1 175 ? 5.081 13.380 -4.538 1.00 96.25 175 LEU A C 1
ATOM 1309 O O . LEU A 1 175 ? 4.855 12.847 -5.618 1.00 96.25 175 LEU A O 1
ATOM 1313 N N . ALA A 1 176 ? 4.482 14.501 -4.131 1.00 95.00 176 ALA A N 1
ATOM 1314 C CA . ALA A 1 176 ? 3.399 15.155 -4.864 1.00 95.00 176 ALA A CA 1
ATOM 1315 C C . ALA A 1 176 ? 3.795 15.588 -6.288 1.00 95.00 176 ALA A C 1
ATOM 1317 O O . ALA A 1 176 ? 2.959 15.562 -7.188 1.00 95.00 176 ALA A O 1
ATOM 1318 N N . ALA A 1 177 ? 5.059 15.972 -6.500 1.00 94.62 177 ALA A N 1
ATOM 1319 C CA . ALA A 1 177 ? 5.581 16.321 -7.821 1.00 94.62 177 ALA A CA 1
ATOM 1320 C C . ALA A 1 177 ? 5.753 15.103 -8.748 1.00 94.62 177 ALA A C 1
ATOM 1322 O O . ALA A 1 177 ? 5.737 15.264 -9.967 1.00 94.62 177 ALA A O 1
ATOM 1323 N N . ARG A 1 178 ? 5.921 13.895 -8.189 1.00 94.75 178 ARG A N 1
ATOM 1324 C CA . ARG A 1 178 ? 6.136 12.658 -8.957 1.00 94.75 178 ARG A CA 1
ATOM 1325 C C . ARG A 1 178 ? 4.872 11.817 -9.124 1.00 94.75 178 ARG A C 1
ATOM 1327 O O . ARG A 1 178 ? 4.659 11.273 -10.203 1.00 94.75 178 ARG A O 1
ATOM 1334 N N . CYS A 1 179 ? 4.058 11.684 -8.075 1.00 94.19 179 CYS A N 1
ATOM 1335 C CA . CYS A 1 179 ? 2.838 10.875 -8.069 1.00 94.19 179 CYS A CA 1
ATOM 1336 C C . CYS A 1 179 ? 1.802 11.386 -7.044 1.00 94.19 179 CYS A C 1
ATOM 1338 O O . CYS A 1 179 ? 2.125 12.058 -6.066 1.00 94.19 179 CYS A O 1
ATOM 1340 N N . GLY A 1 180 ? 0.520 11.077 -7.264 1.00 88.25 180 GLY A N 1
ATOM 1341 C CA . GLY A 1 180 ? -0.588 11.570 -6.430 1.00 88.25 180 GLY A CA 1
ATOM 1342 C C . GLY A 1 180 ? -0.880 10.754 -5.161 1.00 88.25 180 GLY A C 1
ATOM 1343 O O . GLY A 1 180 ? -1.731 11.167 -4.360 1.00 88.25 180 GLY A O 1
ATOM 1344 N N . THR A 1 181 ? -0.199 9.620 -4.972 1.00 96.69 181 THR A N 1
ATOM 1345 C CA . THR A 1 181 ? -0.508 8.609 -3.948 1.00 96.69 181 THR A CA 1
ATOM 1346 C C . THR A 1 181 ? 0.770 8.032 -3.344 1.00 96.69 181 THR A C 1
ATOM 1348 O O . THR A 1 181 ? 1.751 7.833 -4.050 1.00 96.69 181 THR A O 1
ATOM 1351 N N . GLY A 1 182 ? 0.780 7.722 -2.049 1.00 97.81 182 GLY A N 1
ATOM 1352 C CA . GLY A 1 182 ? 1.919 7.035 -1.439 1.00 97.81 182 GLY A CA 1
ATOM 1353 C C . GLY A 1 182 ? 2.082 7.287 0.053 1.00 97.81 182 GLY A C 1
ATOM 1354 O O . GLY A 1 182 ? 1.156 7.738 0.727 1.00 97.81 182 GLY A O 1
ATOM 1355 N N . LEU A 1 183 ? 3.281 7.010 0.555 1.00 98.56 183 LEU A N 1
ATOM 1356 C CA . LEU A 1 183 ? 3.692 7.243 1.932 1.00 98.56 183 LEU A CA 1
ATOM 1357 C C . LEU A 1 183 ? 5.045 7.947 1.971 1.00 98.56 183 LEU A C 1
ATOM 1359 O O . LEU A 1 183 ? 5.972 7.578 1.259 1.00 98.56 183 LEU A O 1
ATOM 1363 N N . VAL A 1 184 ? 5.159 8.914 2.874 1.00 98.25 184 VAL A N 1
ATOM 1364 C CA . VAL A 1 184 ? 6.425 9.470 3.357 1.00 98.25 184 VAL A CA 1
ATOM 1365 C C . VAL A 1 184 ? 6.458 9.191 4.851 1.00 98.25 184 VAL A C 1
ATOM 1367 O O . VAL A 1 184 ? 5.548 9.603 5.567 1.00 98.25 184 VAL A O 1
ATOM 1370 N N . THR A 1 185 ? 7.467 8.479 5.336 1.00 98.31 185 THR A N 1
ATOM 1371 C CA . THR A 1 185 ? 7.599 8.178 6.764 1.00 98.31 185 THR A CA 1
ATOM 1372 C C . THR A 1 185 ? 9.021 8.389 7.263 1.00 98.31 185 THR A C 1
ATOM 1374 O O . THR A 1 185 ? 10.004 8.132 6.567 1.00 98.31 185 THR A O 1
ATOM 1377 N N . ASP A 1 186 ? 9.104 8.866 8.497 1.00 98.06 186 ASP A N 1
ATOM 1378 C CA . ASP A 1 186 ? 10.318 8.993 9.294 1.00 98.06 186 ASP A CA 1
ATOM 1379 C C . ASP A 1 186 ? 10.736 7.685 9.980 1.00 98.06 186 ASP A C 1
ATOM 1381 O O . ASP A 1 186 ? 11.790 7.625 10.607 1.00 98.06 186 ASP A O 1
ATOM 1385 N N . LEU A 1 187 ? 9.951 6.616 9.831 1.00 97.88 187 LEU A N 1
ATOM 1386 C CA . LEU A 1 187 ? 10.320 5.284 10.300 1.00 97.88 187 LEU A CA 1
ATOM 1387 C C . LEU A 1 187 ? 11.422 4.680 9.429 1.00 97.88 187 LEU A C 1
ATOM 1389 O O . LEU A 1 187 ? 11.412 4.811 8.207 1.00 97.88 187 LEU A O 1
ATOM 1393 N N . GLU A 1 188 ? 12.360 3.978 10.057 1.00 94.81 188 GLU A N 1
ATOM 1394 C CA . GLU A 1 188 ? 13.558 3.456 9.400 1.00 94.81 188 GLU A CA 1
ATOM 1395 C C . GLU A 1 188 ? 13.529 1.931 9.207 1.00 94.81 188 GLU A C 1
ATOM 1397 O O . GLU A 1 188 ? 12.773 1.185 9.835 1.00 94.81 188 GLU A O 1
ATOM 1402 N N . ALA A 1 189 ? 14.408 1.455 8.325 1.00 93.00 189 ALA A N 1
ATOM 1403 C CA . ALA A 1 189 ? 14.713 0.038 8.186 1.00 93.00 189 ALA A CA 1
ATOM 1404 C C . ALA A 1 189 ? 15.251 -0.550 9.513 1.00 93.00 189 ALA A C 1
ATOM 1406 O O . ALA A 1 189 ? 15.881 0.163 10.293 1.00 93.00 189 ALA A O 1
ATOM 1407 N N . PRO A 1 190 ? 15.058 -1.856 9.784 1.00 94.25 190 PRO A N 1
ATOM 1408 C CA . PRO A 1 190 ? 14.559 -2.893 8.874 1.00 94.25 190 PRO A CA 1
ATOM 1409 C C . PRO A 1 190 ? 13.033 -3.040 8.822 1.00 94.25 190 PRO A C 1
ATOM 1411 O O . PRO A 1 190 ? 12.541 -3.831 8.025 1.00 94.25 190 PRO A O 1
ATOM 1414 N N . LEU A 1 191 ? 12.280 -2.326 9.662 1.00 94.12 191 LEU A N 1
ATOM 1415 C CA . LEU A 1 191 ? 10.827 -2.490 9.784 1.00 94.12 191 LEU A CA 1
ATOM 1416 C C . LEU A 1 191 ? 10.110 -1.135 9.651 1.00 94.12 191 LEU A C 1
ATOM 1418 O O . LEU A 1 191 ? 9.425 -0.721 10.590 1.00 94.12 191 LEU A O 1
ATOM 1422 N N . PRO A 1 192 ? 10.219 -0.455 8.492 1.00 96.69 192 PRO A N 1
ATOM 1423 C CA . PRO A 1 192 ? 9.720 0.914 8.314 1.00 96.69 192 PRO A CA 1
ATOM 1424 C C . PRO A 1 192 ? 8.189 1.031 8.395 1.00 96.69 192 PRO A C 1
ATOM 1426 O O . PRO A 1 192 ? 7.649 2.129 8.423 1.00 96.69 192 PRO A O 1
ATOM 1429 N N . TYR A 1 193 ? 7.483 -0.099 8.447 1.00 97.50 193 TYR A N 1
ATOM 1430 C CA . TYR A 1 193 ? 6.022 -0.185 8.481 1.00 97.50 193 TYR A CA 1
ATOM 1431 C C . TYR A 1 193 ? 5.468 -0.732 9.800 1.00 97.50 193 TYR A C 1
ATOM 1433 O O . TYR A 1 193 ? 4.258 -0.910 9.955 1.00 97.50 193 TYR A O 1
ATOM 1441 N N . ARG A 1 194 ? 6.340 -1.021 10.775 1.00 95.94 194 ARG A N 1
ATOM 1442 C CA . ARG A 1 194 ? 5.939 -1.467 12.117 1.00 95.94 194 ARG A CA 1
ATOM 1443 C C . ARG A 1 194 ? 5.797 -0.264 13.056 1.00 95.94 194 ARG A C 1
ATOM 1445 O O . ARG A 1 194 ? 6.400 -0.219 14.123 1.00 95.94 194 ARG A O 1
ATOM 1452 N N . GLY A 1 195 ? 5.017 0.726 12.633 1.00 94.88 195 GLY A N 1
ATOM 1453 C CA . GLY A 1 195 ? 4.784 1.973 13.357 1.00 94.88 195 GLY A CA 1
ATOM 1454 C C . GLY A 1 195 ? 3.893 2.927 12.566 1.00 94.88 195 GLY A C 1
ATOM 1455 O O . GLY A 1 195 ? 3.324 2.545 11.546 1.00 94.88 195 GLY A O 1
ATOM 1456 N N . ILE A 1 196 ? 3.786 4.170 13.037 1.00 95.69 196 ILE A N 1
ATOM 1457 C CA . ILE A 1 196 ? 3.013 5.241 12.399 1.00 95.69 196 ILE A CA 1
ATOM 1458 C C . ILE A 1 196 ? 3.932 6.449 12.150 1.00 95.69 196 ILE A C 1
ATOM 1460 O O . ILE A 1 196 ? 4.674 6.810 13.064 1.00 95.69 196 ILE A O 1
ATOM 1464 N N . PRO A 1 197 ? 3.891 7.079 10.957 1.00 96.38 197 PRO A N 1
ATOM 1465 C CA . PRO A 1 197 ? 4.588 8.337 10.700 1.00 96.38 197 PRO A CA 1
ATOM 1466 C C . PRO A 1 197 ? 4.272 9.415 11.742 1.00 96.38 197 PRO A C 1
ATOM 1468 O O . PRO A 1 197 ? 3.106 9.613 12.092 1.00 96.38 197 PRO A O 1
ATOM 1471 N N . SER A 1 198 ? 5.281 10.166 12.183 1.00 95.00 198 SER A N 1
ATOM 1472 C CA . SER A 1 198 ? 5.117 11.170 13.252 1.00 95.00 198 SER A CA 1
ATOM 1473 C C . SER A 1 198 ? 4.158 12.316 12.915 1.00 95.00 198 SER A C 1
ATOM 1475 O O . SER A 1 198 ? 3.654 12.981 13.819 1.00 95.00 198 SER A O 1
ATOM 1477 N N . TRP A 1 199 ? 3.882 12.543 11.630 1.00 93.81 199 TRP A N 1
ATOM 1478 C CA . TRP A 1 199 ? 2.969 13.581 11.150 1.00 93.81 199 TRP A CA 1
ATOM 1479 C C . TRP A 1 199 ? 1.497 13.147 11.088 1.00 93.81 199 TRP A C 1
ATOM 1481 O O . TRP A 1 199 ? 0.638 13.998 10.843 1.00 93.81 199 TRP A O 1
ATOM 1491 N N . LEU A 1 200 ? 1.169 11.861 11.284 1.00 92.25 200 LEU A N 1
ATOM 1492 C CA . LEU A 1 200 ? -0.235 11.445 11.334 1.00 92.25 200 LEU A CA 1
ATOM 1493 C C . LEU A 1 200 ? -0.915 11.991 12.603 1.00 92.25 200 LEU A C 1
ATOM 1495 O O . LEU A 1 200 ? -0.306 12.017 13.675 1.00 92.25 200 LEU A O 1
ATOM 1499 N N . PRO A 1 201 ? -2.177 12.446 12.500 1.00 79.12 201 PRO A N 1
ATOM 1500 C CA . PRO A 1 201 ? -2.848 13.154 13.579 1.00 79.12 201 PRO A CA 1
ATOM 1501 C C . PRO A 1 201 ? -3.063 12.238 14.783 1.00 79.12 201 PRO A C 1
ATOM 1503 O O . PRO A 1 201 ? -3.818 11.274 14.714 1.00 79.12 201 PRO A O 1
ATOM 1506 N N . THR A 1 202 ? -2.446 12.575 15.910 1.00 73.50 202 THR A N 1
ATOM 1507 C CA . THR A 1 202 ? -2.689 11.918 17.197 1.00 73.50 202 THR A CA 1
ATOM 1508 C C . THR A 1 202 ? -3.773 12.660 17.986 1.00 73.50 202 THR A C 1
ATOM 1510 O O . THR A 1 202 ? -4.062 13.832 17.733 1.00 73.50 202 THR A O 1
ATOM 1513 N N . GLN A 1 203 ? -4.389 11.997 18.973 1.00 57.41 203 GLN A N 1
ATOM 1514 C CA . GLN A 1 203 ? -5.458 12.595 19.792 1.00 57.41 203 GLN A CA 1
ATOM 1515 C C . GLN A 1 203 ? -5.040 13.906 20.493 1.00 57.41 203 GLN A C 1
ATOM 1517 O O . GLN A 1 203 ? -5.890 14.756 20.753 1.00 57.41 203 GLN A O 1
ATOM 1522 N N . THR A 1 204 ? -3.744 14.118 20.749 1.00 54.28 204 THR A N 1
ATOM 1523 C CA . THR A 1 204 ? -3.203 15.354 21.344 1.00 54.28 204 THR A CA 1
ATOM 1524 C C . THR A 1 204 ? -3.233 16.557 20.398 1.00 54.28 204 THR A C 1
ATOM 1526 O O . THR A 1 204 ? -3.080 17.687 20.854 1.00 54.28 204 THR A O 1
ATOM 1529 N N . HIS A 1 205 ? -3.457 16.335 19.099 1.00 49.12 205 HIS A N 1
ATOM 1530 C CA . HIS A 1 205 ? -3.465 17.369 18.065 1.00 49.12 205 HIS A CA 1
ATOM 1531 C C . HIS A 1 205 ? -4.875 17.794 17.621 1.00 49.12 205 HIS A C 1
ATOM 1533 O O . HIS A 1 205 ? -5.013 18.618 16.713 1.00 49.12 205 HIS A O 1
ATOM 1539 N N . ARG A 1 206 ? -5.933 17.264 18.257 1.00 47.16 206 ARG A N 1
ATOM 1540 C CA . ARG A 1 206 ? -7.303 17.728 18.018 1.00 47.16 206 ARG A CA 1
ATOM 1541 C C . ARG A 1 206 ? -7.460 19.112 18.667 1.00 47.16 206 ARG A C 1
ATOM 1543 O O . ARG A 1 206 ? -7.357 19.193 19.892 1.00 47.16 206 ARG A O 1
ATOM 1550 N N . PRO A 1 207 ? -7.730 20.196 17.911 1.00 51.84 207 PRO A N 1
ATOM 1551 C CA . PRO A 1 207 ? -8.133 21.447 18.541 1.00 51.84 207 PRO A CA 1
ATOM 1552 C C . PRO A 1 207 ? -9.351 21.152 19.428 1.00 51.84 207 PRO A C 1
ATOM 1554 O O . PRO A 1 207 ? -10.216 20.370 19.007 1.00 51.84 207 PRO A O 1
ATOM 1557 N N . PRO A 1 208 ? -9.419 21.700 20.657 1.00 50.62 208 PRO A N 1
ATOM 1558 C CA . PRO A 1 208 ? -10.560 21.466 21.529 1.00 50.62 208 PRO A CA 1
ATOM 1559 C C . PRO A 1 208 ? -11.845 21.756 20.744 1.00 50.62 208 PRO A C 1
ATOM 1561 O O . PRO A 1 208 ? -11.850 22.679 19.920 1.00 50.62 208 PRO A O 1
ATOM 1564 N N . PRO A 1 209 ? -12.915 20.957 20.933 1.00 60.38 209 PRO A N 1
ATOM 1565 C CA . PRO A 1 209 ? -14.190 21.259 20.301 1.00 60.38 209 PRO A CA 1
ATOM 1566 C C . PRO A 1 209 ? -14.510 22.726 20.574 1.00 60.38 209 PRO A C 1
ATOM 1568 O O . PRO A 1 209 ? -14.333 23.187 21.705 1.00 60.38 209 PRO A O 1
ATOM 1571 N N . ALA A 1 210 ? -14.906 23.460 19.528 1.00 61.53 210 ALA A N 1
ATOM 1572 C CA . ALA A 1 210 ? -15.288 24.856 19.677 1.00 61.53 210 ALA A CA 1
ATOM 1573 C C . ALA A 1 210 ? -16.241 24.959 20.879 1.00 61.53 210 ALA A C 1
ATOM 1575 O O . ALA A 1 210 ? -17.142 24.115 20.983 1.00 61.53 210 ALA A O 1
ATOM 1576 N N . PRO A 1 211 ? -16.020 25.907 21.811 1.00 63.97 211 PRO A N 1
ATOM 1577 C CA . PRO A 1 211 ? -16.889 26.045 22.965 1.00 63.97 211 PRO A CA 1
ATOM 1578 C C . PRO A 1 211 ? -18.325 26.112 22.462 1.00 63.97 211 PRO A C 1
ATOM 1580 O O . PRO A 1 211 ? -18.632 26.889 21.555 1.00 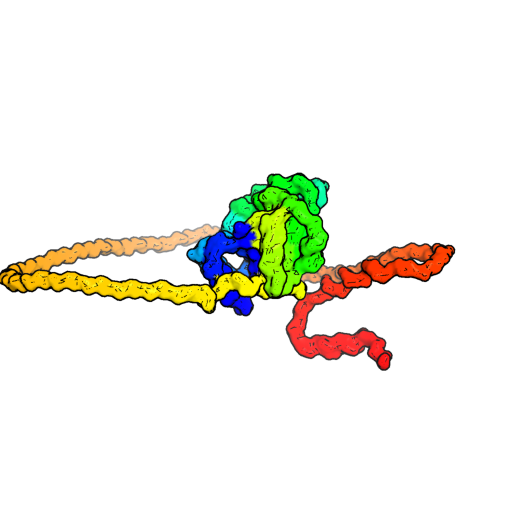63.97 211 PRO A O 1
ATOM 1583 N N . ILE A 1 212 ? -19.177 25.237 23.002 1.00 67.81 212 ILE A N 1
ATOM 1584 C CA . ILE A 1 212 ? -20.602 25.236 22.687 1.00 67.81 212 ILE A CA 1
ATOM 1585 C C . ILE A 1 212 ? -21.071 26.674 22.932 1.00 67.81 212 ILE A C 1
ATOM 1587 O O . ILE A 1 212 ? -20.868 27.170 24.046 1.00 67.81 212 ILE A O 1
ATOM 1591 N N . PRO A 1 213 ? -21.612 27.383 21.923 1.00 64.94 213 PRO A N 1
ATOM 1592 C CA . PRO A 1 213 ? -22.096 28.733 22.140 1.00 64.94 213 PRO A CA 1
ATOM 1593 C C . PRO A 1 213 ? -23.110 28.677 23.277 1.00 64.94 213 PRO A C 1
ATOM 1595 O O . PRO A 1 213 ? -23.995 27.817 23.273 1.00 64.94 213 PRO A O 1
ATOM 1598 N N . ASN A 1 214 ? -22.936 29.552 24.274 1.00 66.62 214 ASN A N 1
ATOM 1599 C CA . ASN A 1 214 ? -23.867 29.644 25.392 1.00 66.62 214 ASN A CA 1
ATOM 1600 C C . ASN A 1 214 ? -25.295 29.668 24.835 1.00 66.62 214 ASN A C 1
ATOM 1602 O O . ASN A 1 214 ? -25.541 30.407 23.873 1.00 66.62 214 ASN A O 1
ATOM 1606 N N . PRO A 1 215 ? -26.228 28.881 25.403 1.00 61.44 215 PRO A N 1
ATOM 1607 C CA . PRO A 1 215 ? -27.613 28.947 24.982 1.00 61.44 215 PRO A CA 1
ATOM 1608 C C . PRO A 1 215 ? -28.054 30.406 25.068 1.00 61.44 215 PRO A C 1
ATOM 1610 O O . PRO A 1 215 ? -27.940 31.044 26.117 1.00 61.44 215 PRO A O 1
ATOM 1613 N N . THR A 1 216 ? -28.491 30.953 23.934 1.00 65.56 216 THR A N 1
ATOM 1614 C CA . THR A 1 216 ? -29.071 32.292 23.874 1.00 65.56 216 THR A CA 1
ATOM 1615 C C . THR A 1 216 ? -30.175 32.355 24.932 1.00 65.56 216 THR A C 1
ATOM 1617 O O . THR A 1 216 ? -30.969 31.409 24.993 1.00 65.56 216 THR A O 1
ATOM 1620 N N . PRO A 1 217 ? -30.236 33.396 25.789 1.00 60.12 217 PRO A N 1
ATOM 1621 C CA . PRO A 1 217 ? -31.283 33.500 26.795 1.00 60.12 217 PRO A CA 1
ATOM 1622 C C . PRO A 1 217 ? -32.645 33.317 26.126 1.00 60.12 217 PRO A C 1
ATOM 1624 O O . PRO A 1 217 ? -33.005 34.084 25.232 1.00 60.12 217 PRO A O 1
ATOM 1627 N N . GLN A 1 218 ? -33.378 32.266 26.510 1.00 60.53 218 GLN A N 1
ATOM 1628 C CA . GLN A 1 218 ? -34.743 32.095 26.029 1.00 60.53 218 GLN A CA 1
ATOM 1629 C C . GLN A 1 218 ? -35.552 33.323 26.462 1.00 60.53 218 GLN A C 1
ATOM 1631 O O . GLN A 1 218 ? -35.449 33.726 27.626 1.00 60.53 218 GLN A O 1
ATOM 1636 N N . PRO A 1 219 ? -36.361 33.921 25.570 1.00 65.75 219 PRO A N 1
ATOM 1637 C CA . PRO A 1 219 ? -37.280 34.970 25.979 1.00 65.75 219 PRO A CA 1
ATOM 1638 C C . PRO A 1 219 ? -38.205 34.432 27.085 1.00 65.75 219 PRO A C 1
ATOM 1640 O O . PRO A 1 219 ? -38.548 33.242 27.074 1.00 65.75 219 PRO A O 1
ATOM 1643 N N . PRO A 1 220 ? -38.593 35.273 28.061 1.00 62.56 220 PRO A N 1
ATOM 1644 C CA . PRO A 1 220 ? -39.416 34.840 29.180 1.00 62.56 220 PRO A CA 1
ATOM 1645 C C . PRO A 1 220 ? -40.716 34.219 28.664 1.00 62.56 220 PRO A C 1
ATOM 1647 O O . PRO A 1 220 ? -41.397 34.784 27.807 1.00 62.56 220 PRO A O 1
ATOM 1650 N N . ARG A 1 221 ? -41.053 33.031 29.180 1.00 62.34 221 ARG A N 1
ATOM 1651 C CA . ARG A 1 221 ? -42.330 32.382 28.866 1.00 62.34 221 ARG A CA 1
ATOM 1652 C C . ARG A 1 221 ? -43.469 33.284 29.353 1.00 62.34 221 ARG A C 1
ATOM 1654 O O . ARG A 1 221 ? -43.397 33.749 30.491 1.00 62.34 221 ARG A O 1
ATOM 1661 N N . PRO A 1 222 ? -44.522 33.506 28.552 1.00 58.75 222 PRO A N 1
ATOM 1662 C CA . PRO A 1 222 ? -45.701 34.202 29.037 1.00 58.75 222 PRO A CA 1
ATOM 1663 C C . PRO A 1 222 ? -46.322 33.416 30.197 1.00 58.75 222 PRO A C 1
ATOM 1665 O O . PRO A 1 222 ? -46.469 32.192 30.128 1.00 58.75 222 PRO A O 1
ATOM 1668 N N . SER A 1 223 ? -46.650 34.135 31.271 1.00 58.38 223 SER A N 1
ATOM 1669 C CA . SER A 1 223 ? -47.293 33.604 32.470 1.00 58.38 223 SER A CA 1
ATOM 1670 C C . SER A 1 223 ? -48.546 32.817 32.093 1.00 58.38 223 SER A C 1
ATOM 1672 O O . SER A 1 223 ? -49.481 33.353 31.501 1.00 58.38 223 SER A O 1
ATOM 1674 N N . THR A 1 224 ? -48.560 31.529 32.424 1.00 56.16 224 THR A N 1
ATOM 1675 C CA . THR A 1 224 ? -49.724 30.667 32.238 1.00 56.16 224 THR A CA 1
ATOM 1676 C C . THR A 1 224 ? -50.754 30.989 33.315 1.00 56.16 224 THR A C 1
ATOM 1678 O O . THR A 1 224 ? -50.506 30.824 34.507 1.00 56.16 224 THR A O 1
ATOM 1681 N N . VAL A 1 225 ? -51.920 31.476 32.888 1.00 65.06 225 VAL A N 1
ATOM 1682 C CA . VAL A 1 225 ? -53.123 31.551 33.725 1.00 65.06 225 VAL A CA 1
ATOM 1683 C C . VAL A 1 225 ? -53.546 30.112 34.070 1.00 65.06 225 VAL A C 1
ATOM 1685 O O . VAL A 1 225 ? -53.592 29.283 33.156 1.00 65.06 225 VAL A O 1
ATOM 1688 N N . PRO A 1 226 ? -53.846 29.772 35.339 1.00 54.50 226 PRO A N 1
ATOM 1689 C CA . PRO A 1 226 ? -54.260 28.419 35.701 1.00 54.50 226 PRO A CA 1
ATOM 1690 C C . PRO A 1 226 ? -55.577 28.046 35.009 1.00 54.50 226 PRO A C 1
ATOM 1692 O O . PRO A 1 226 ? -56.578 28.745 35.162 1.00 54.50 226 PRO A O 1
ATOM 1695 N N . GLN A 1 227 ? -55.589 26.941 34.260 1.00 58.38 227 GLN A N 1
ATOM 1696 C CA . GLN A 1 227 ? -56.835 26.342 33.778 1.00 58.38 227 GLN A CA 1
ATOM 1697 C C . GLN A 1 227 ? -57.483 25.475 34.873 1.00 58.38 227 GLN A C 1
ATOM 1699 O O . GLN A 1 227 ? -56.762 24.847 35.653 1.00 58.38 227 GLN A O 1
ATOM 1704 N N . PRO A 1 228 ? -58.827 25.425 34.949 1.00 59.19 228 PRO A N 1
ATOM 1705 C CA . PRO A 1 228 ? -59.539 24.589 35.910 1.00 59.19 228 PRO A CA 1
ATOM 1706 C C . PRO A 1 228 ? -59.370 23.085 35.606 1.00 59.19 228 PRO A C 1
ATOM 1708 O O . PRO A 1 228 ? -59.104 22.709 34.461 1.00 59.19 228 PRO A O 1
ATOM 1711 N N . PRO A 1 229 ? -59.517 22.209 36.618 1.00 57.72 229 PRO A N 1
ATOM 1712 C CA . PRO A 1 229 ? -59.215 20.787 36.491 1.00 57.72 229 PRO A CA 1
ATOM 1713 C C . PRO A 1 229 ? -60.205 20.056 35.573 1.00 57.72 229 PRO A C 1
ATOM 1715 O O . PRO A 1 229 ? -61.421 20.195 35.700 1.00 57.72 229 PRO A O 1
ATOM 1718 N N . VAL A 1 230 ? -59.664 19.233 34.673 1.00 59.41 230 VAL A N 1
ATOM 1719 C CA . VAL A 1 230 ? -60.409 18.311 33.801 1.00 59.41 230 VAL A CA 1
ATOM 1720 C C . VAL A 1 230 ? -60.620 16.974 34.544 1.00 59.41 230 VAL A C 1
ATOM 1722 O O . VAL A 1 230 ? -59.688 16.529 35.219 1.00 59.41 230 VAL A O 1
ATOM 1725 N N . PRO A 1 231 ? -61.789 16.303 34.453 1.00 52.56 231 PRO A N 1
ATOM 1726 C CA . PRO A 1 231 ? -62.039 15.057 35.178 1.00 52.56 231 PRO A CA 1
ATOM 1727 C C . PRO A 1 231 ? -61.218 13.877 34.637 1.00 52.56 231 PRO A C 1
ATOM 1729 O O . PRO A 1 231 ? -60.979 13.758 33.435 1.00 52.56 231 PRO A O 1
ATOM 1732 N N . SER A 1 232 ? -60.820 12.984 35.547 1.00 52.09 232 SER A N 1
ATOM 1733 C CA . SER A 1 232 ? -59.992 11.800 35.302 1.00 52.09 232 SER A CA 1
ATOM 1734 C C . SER A 1 232 ? -60.565 10.859 34.236 1.00 52.09 232 SER A C 1
ATOM 1736 O O . SER A 1 232 ? -61.710 10.420 34.317 1.00 52.09 232 SER A O 1
ATOM 1738 N N . ALA A 1 233 ? -59.730 10.494 33.261 1.00 51.19 233 ALA A N 1
ATOM 1739 C CA . ALA A 1 233 ? -60.038 9.473 32.268 1.00 51.19 233 ALA A CA 1
ATOM 1740 C C . ALA A 1 233 ? -59.956 8.054 32.869 1.00 51.19 233 ALA A C 1
ATOM 1742 O O . ALA A 1 233 ? -59.021 7.717 33.593 1.00 51.19 233 ALA A O 1
ATOM 1743 N N . VAL A 1 234 ? -60.943 7.226 32.520 1.00 56.47 234 VAL A N 1
ATOM 1744 C CA . VAL A 1 234 ? -61.061 5.791 32.833 1.00 56.47 234 VAL A CA 1
ATOM 1745 C C . VAL A 1 234 ? -59.918 4.994 32.169 1.00 56.47 234 VAL A C 1
ATOM 1747 O O . VAL A 1 234 ? -59.581 5.284 31.016 1.00 56.47 234 VAL A O 1
ATOM 1750 N N . PRO A 1 235 ? -59.322 3.977 32.827 1.00 49.91 235 PRO A N 1
ATOM 1751 C CA . PRO A 1 235 ? -58.246 3.197 32.223 1.00 49.91 235 PRO A CA 1
ATOM 1752 C C . PRO A 1 235 ? -58.775 2.244 31.138 1.00 49.91 235 PRO A C 1
ATOM 1754 O O . PRO A 1 235 ? -59.783 1.563 31.321 1.00 49.91 235 PRO A O 1
ATOM 1757 N N . ARG A 1 236 ? -58.074 2.185 29.997 1.00 52.62 236 ARG A N 1
ATOM 1758 C CA . ARG A 1 236 ? -58.320 1.202 28.924 1.00 52.62 236 ARG A CA 1
ATOM 1759 C C . ARG A 1 236 ? -57.815 -0.191 29.337 1.00 52.62 236 ARG A C 1
ATOM 1761 O O . ARG A 1 236 ? -56.794 -0.265 30.021 1.00 52.62 236 ARG A O 1
ATOM 1768 N N . PRO A 1 237 ? -58.454 -1.287 28.888 1.00 51.56 237 PRO A N 1
ATOM 1769 C CA . PRO A 1 237 ? -57.997 -2.639 29.191 1.00 51.56 237 PRO A CA 1
ATOM 1770 C C . PRO A 1 237 ? -56.774 -3.036 28.346 1.00 51.56 237 PRO A C 1
ATOM 1772 O O . PRO A 1 237 ? -56.651 -2.656 27.180 1.00 51.56 237 PRO A O 1
ATOM 1775 N N . SER A 1 238 ? -55.875 -3.814 28.955 1.00 48.50 238 SER A N 1
ATOM 1776 C CA . SER A 1 238 ? -54.684 -4.402 28.329 1.00 48.50 238 SER A CA 1
ATOM 1777 C C . SER A 1 238 ? -55.044 -5.459 27.272 1.00 48.50 238 SER A C 1
ATOM 1779 O O . SER A 1 238 ? -56.011 -6.198 27.465 1.00 48.50 238 SER A O 1
ATOM 1781 N N . PRO A 1 239 ? -54.267 -5.600 26.181 1.00 49.22 239 PRO A N 1
ATOM 1782 C CA . PRO A 1 239 ? -54.483 -6.668 25.212 1.00 49.22 239 PRO A CA 1
ATOM 1783 C C . PRO A 1 239 ? -53.981 -8.023 25.742 1.00 49.22 239 PRO A C 1
ATOM 1785 O O . PRO A 1 239 ? -52.935 -8.115 26.384 1.00 49.22 239 PRO A O 1
ATOM 1788 N N . ALA A 1 240 ? -54.759 -9.070 25.463 1.00 48.47 240 ALA A N 1
ATOM 1789 C CA . ALA A 1 240 ? -54.517 -10.452 25.863 1.00 48.47 240 ALA A CA 1
ATOM 1790 C C . ALA A 1 240 ? -53.327 -11.097 25.125 1.00 48.47 240 ALA A C 1
ATOM 1792 O O . ALA A 1 240 ? -53.117 -10.876 23.932 1.00 48.47 240 ALA A O 1
ATOM 1793 N N . VAL A 1 241 ? -52.588 -11.947 25.842 1.00 46.03 241 VAL A N 1
ATOM 1794 C CA . VAL A 1 241 ? -51.523 -12.819 25.322 1.00 46.03 241 VAL A CA 1
ATOM 1795 C C . VAL A 1 241 ? -52.153 -14.097 24.745 1.00 46.03 241 VAL A C 1
ATOM 1797 O O . VAL A 1 241 ? -52.906 -14.750 25.469 1.00 46.03 241 VAL A O 1
ATOM 1800 N N . PRO A 1 242 ? -51.847 -14.524 23.505 1.00 44.91 242 PRO A N 1
ATOM 1801 C CA . PRO A 1 242 ? -52.241 -15.844 23.031 1.00 44.91 242 PRO A CA 1
ATOM 1802 C C . PRO A 1 242 ? -51.233 -16.919 23.463 1.00 44.91 242 PRO A C 1
ATOM 1804 O O . PRO A 1 242 ? -50.037 -16.835 23.184 1.00 44.91 242 PRO A O 1
ATOM 1807 N N . SER A 1 243 ? -51.747 -17.951 24.131 1.00 40.81 243 SER A N 1
ATOM 1808 C CA . SER A 1 243 ? -51.040 -19.177 24.503 1.00 40.81 243 SER A CA 1
ATOM 1809 C C . SER A 1 243 ? -50.633 -19.975 23.259 1.00 40.81 243 SER A C 1
ATOM 1811 O O . SER A 1 243 ? -51.487 -20.331 22.450 1.00 40.81 243 SER A O 1
ATOM 1813 N N . GLN A 1 244 ? -49.344 -20.301 23.117 1.00 43.97 244 GLN A N 1
ATOM 1814 C CA . GLN A 1 244 ? -48.894 -21.306 22.152 1.00 43.97 244 GLN A CA 1
ATOM 1815 C C . GLN A 1 244 ? -48.839 -22.682 22.811 1.00 43.97 244 GLN A C 1
ATOM 1817 O O . GLN A 1 244 ? -48.139 -22.915 23.797 1.00 43.97 244 GLN A O 1
ATOM 1822 N N . THR A 1 245 ? -49.619 -23.586 22.237 1.00 39.62 245 THR A N 1
ATOM 1823 C CA . THR A 1 245 ? -49.761 -24.989 22.597 1.00 39.62 245 THR A CA 1
ATOM 1824 C C . THR A 1 245 ? -48.488 -25.754 22.228 1.00 39.62 245 THR A C 1
ATOM 1826 O O . THR A 1 245 ? -48.119 -25.840 21.058 1.00 39.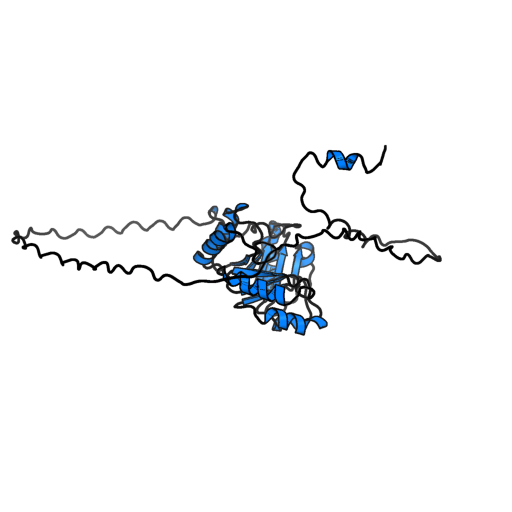62 245 THR A O 1
ATOM 1829 N N . LEU A 1 246 ? -47.832 -26.348 23.228 1.00 38.16 246 LEU A N 1
ATOM 1830 C CA . LEU A 1 246 ? -46.774 -27.343 23.049 1.00 38.16 246 LEU A CA 1
ATOM 1831 C C . LEU A 1 246 ? -47.342 -28.574 22.333 1.00 38.16 246 LEU A C 1
ATOM 1833 O O . LEU A 1 246 ? -48.192 -29.278 22.879 1.00 38.16 246 LEU A O 1
ATOM 1837 N N . ARG A 1 247 ? -46.844 -28.868 21.128 1.00 36.19 247 ARG A N 1
ATOM 1838 C CA . ARG A 1 247 ? -47.061 -30.162 20.472 1.00 36.19 247 ARG A CA 1
ATOM 1839 C C . ARG A 1 247 ? -45.796 -30.999 20.614 1.00 36.19 247 ARG A C 1
ATOM 1841 O O . ARG A 1 247 ? -44.783 -30.733 19.979 1.00 36.19 247 ARG A O 1
ATOM 1848 N N . ALA A 1 248 ? -45.878 -32.006 21.477 1.00 33.38 248 ALA A N 1
ATOM 1849 C CA . ALA A 1 248 ? -44.901 -33.077 21.574 1.00 33.38 248 ALA A CA 1
ATOM 1850 C C . ALA A 1 248 ? -44.943 -33.946 20.306 1.00 33.38 248 ALA A C 1
ATOM 1852 O O . ALA A 1 248 ? -46.014 -34.239 19.770 1.00 33.38 248 ALA A O 1
ATOM 1853 N N . SER A 1 249 ? -43.785 -34.392 19.831 1.00 33.38 249 SER A N 1
ATOM 1854 C CA . SER A 1 249 ? -43.680 -35.540 18.929 1.00 33.38 249 SER A CA 1
ATOM 1855 C C . SER A 1 249 ? -42.456 -36.358 19.326 1.00 33.38 249 SER A C 1
ATOM 1857 O O . SER A 1 249 ? -41.339 -35.854 19.388 1.00 33.38 249 SER A O 1
ATOM 1859 N N . ALA A 1 250 ? -42.748 -37.601 19.698 1.00 36.56 250 ALA A N 1
ATOM 1860 C CA . ALA A 1 250 ? -41.844 -38.638 20.170 1.00 36.56 250 ALA A CA 1
ATOM 1861 C C . ALA A 1 250 ? -41.112 -39.326 18.984 1.00 36.56 250 ALA A C 1
ATOM 1863 O O . ALA A 1 250 ? -41.433 -39.042 17.827 1.00 36.56 250 ALA A O 1
ATOM 1864 N N . PRO A 1 251 ? -40.119 -40.200 19.244 1.00 39.06 251 PRO A N 1
ATOM 1865 C CA . PRO A 1 251 ? -39.058 -40.557 18.304 1.00 39.06 251 PRO A CA 1
ATOM 1866 C C . PRO A 1 251 ? -39.436 -41.735 17.396 1.00 39.06 251 PRO A C 1
ATOM 1868 O O . PRO A 1 251 ? -40.193 -42.618 17.798 1.00 39.06 251 PRO A O 1
ATOM 1871 N N . GLN A 1 252 ? -38.853 -41.798 16.196 1.00 39.47 252 GLN A N 1
ATOM 1872 C CA . GLN A 1 252 ? -38.896 -43.003 15.361 1.00 39.47 252 GLN A CA 1
ATOM 1873 C C . GLN A 1 252 ? -37.576 -43.778 15.451 1.00 39.47 252 GLN A C 1
ATOM 1875 O O . GLN A 1 252 ? -36.492 -43.240 15.233 1.00 39.47 252 GLN A O 1
ATOM 1880 N N . LEU A 1 253 ? -37.722 -45.053 15.815 1.00 33.62 253 LEU A N 1
ATOM 1881 C CA . LEU A 1 253 ? -36.708 -46.097 15.910 1.00 33.62 253 LEU A CA 1
ATOM 1882 C C . LEU A 1 253 ? -36.416 -46.723 14.535 1.00 33.62 253 LEU A C 1
ATOM 1884 O O . LEU A 1 253 ? -37.310 -46.896 13.710 1.00 33.62 253 LEU A O 1
ATOM 1888 N N . LEU A 1 254 ? -35.149 -47.099 14.352 1.00 39.16 254 LEU A N 1
ATOM 1889 C CA . LEU A 1 254 ? -34.585 -47.912 13.266 1.00 39.16 254 LEU A CA 1
ATOM 1890 C C . LEU A 1 254 ? -35.000 -49.397 13.353 1.00 39.16 254 LEU A C 1
ATOM 1892 O O . LEU A 1 254 ? -35.402 -49.873 14.415 1.00 39.16 254 LEU A O 1
ATOM 1896 N N . PRO A 1 255 ? -34.728 -50.164 12.283 1.00 43.09 255 PRO A N 1
ATOM 1897 C CA . PRO A 1 255 ? -33.918 -51.396 12.391 1.00 43.09 255 PRO A CA 1
ATOM 1898 C C . PRO A 1 255 ? -32.759 -51.382 11.353 1.00 43.09 255 PRO A C 1
ATOM 1900 O O . PRO A 1 255 ? -32.971 -50.962 10.222 1.00 43.09 255 PRO A O 1
ATOM 1903 N N . GLY A 1 256 ? -31.474 -51.652 11.655 1.00 35.31 256 GLY A N 1
ATOM 1904 C CA . GLY A 1 256 ? -30.841 -52.924 12.087 1.00 35.31 256 GLY A CA 1
ATOM 1905 C C . GLY A 1 256 ? -30.322 -53.724 10.856 1.00 35.31 256 GLY A C 1
ATOM 1906 O O . GLY A 1 256 ? -31.154 -54.338 10.208 1.00 35.31 256 GLY A O 1
ATOM 1907 N N . VAL A 1 257 ? -29.083 -53.572 10.320 1.00 39.72 257 VAL A N 1
ATOM 1908 C CA . VAL A 1 257 ? -27.737 -54.145 10.701 1.00 39.72 257 VAL A CA 1
ATOM 1909 C C . VAL A 1 257 ? -27.668 -55.680 10.422 1.00 39.72 257 VAL A C 1
ATOM 1911 O O . VAL A 1 257 ? -28.653 -56.323 10.773 1.00 39.72 257 VAL A O 1
ATOM 1914 N N . PRO A 1 258 ? -26.595 -56.332 9.849 1.00 46.72 258 PRO A N 1
ATOM 1915 C CA . PRO A 1 258 ? -25.247 -56.398 10.462 1.00 46.72 258 PRO A CA 1
ATOM 1916 C C . PRO A 1 258 ? -24.045 -56.706 9.479 1.00 46.72 258 PRO A C 1
ATOM 1918 O O . PRO A 1 258 ? -24.180 -56.422 8.291 1.00 46.72 258 PRO A O 1
ATOM 1921 N N . PRO A 1 259 ? -22.829 -57.156 9.911 1.00 47.34 259 PRO A N 1
ATOM 1922 C CA . PRO A 1 259 ? -21.563 -56.487 9.560 1.00 47.34 259 PRO A CA 1
ATOM 1923 C C . PRO A 1 259 ? -20.472 -57.441 8.991 1.00 47.34 259 PRO A C 1
ATOM 1925 O O . PRO A 1 259 ? -20.648 -58.654 8.939 1.00 47.34 259 PRO A O 1
ATOM 1928 N N . ARG A 1 260 ? -19.302 -56.907 8.613 1.00 35.16 260 ARG A N 1
ATOM 1929 C CA . ARG A 1 260 ? -17.984 -57.595 8.501 1.00 35.16 260 ARG A CA 1
ATOM 1930 C C . ARG A 1 260 ? -16.949 -56.513 8.155 1.00 35.16 260 ARG A C 1
ATOM 1932 O O . ARG A 1 260 ? -17.201 -55.753 7.236 1.00 35.16 260 ARG A O 1
ATOM 1939 N N . GLY A 1 261 ? -15.790 -56.326 8.775 1.00 31.88 261 GLY A N 1
ATOM 1940 C CA . GLY A 1 261 ? -15.089 -56.906 9.916 1.00 31.88 261 GLY A CA 1
ATOM 1941 C C . GLY A 1 261 ? -13.717 -56.196 10.002 1.00 31.88 261 GLY A C 1
ATOM 1942 O O . GLY A 1 261 ? -13.122 -55.932 8.966 1.00 31.88 261 GLY A O 1
ATOM 1943 N N . LEU A 1 262 ? -13.311 -55.807 11.221 1.00 32.91 262 LEU A N 1
ATOM 1944 C CA . LEU A 1 262 ? -11.952 -55.743 11.821 1.00 32.91 262 LEU A CA 1
ATOM 1945 C C . LEU A 1 262 ? -10.734 -55.828 10.852 1.00 32.91 262 LEU A C 1
ATOM 1947 O O . LEU A 1 262 ? -10.659 -56.770 10.078 1.00 32.91 262 LEU A O 1
ATOM 1951 N N . GLN A 1 263 ? -9.681 -54.992 10.866 1.00 38.19 263 GLN A N 1
ATOM 1952 C CA . GLN A 1 263 ? -8.898 -54.368 11.957 1.00 38.19 263 GLN A CA 1
ATOM 1953 C C . GLN A 1 263 ? -7.865 -53.343 11.376 1.00 38.19 263 GLN A C 1
ATOM 1955 O O . GLN A 1 263 ? -7.741 -53.239 10.155 1.00 38.19 263 GLN A O 1
ATOM 1960 N N . PRO A 1 264 ? -7.137 -52.569 12.216 1.00 37.41 264 PRO A N 1
ATOM 1961 C CA . PRO A 1 264 ? -6.470 -51.313 11.856 1.00 37.41 264 PRO A CA 1
ATOM 1962 C C . PRO A 1 264 ? -4.994 -51.474 11.452 1.00 37.41 264 PRO A C 1
ATOM 1964 O O . PRO A 1 264 ? -4.303 -52.379 11.910 1.00 37.41 264 PRO A O 1
ATOM 1967 N N . SER A 1 265 ? -4.472 -50.536 10.656 1.00 33.38 265 SER A N 1
ATOM 1968 C CA . SER A 1 265 ? -3.027 -50.371 10.436 1.00 33.38 265 SER A CA 1
ATOM 1969 C C . SER A 1 265 ? -2.597 -48.960 10.831 1.00 33.38 265 SER A C 1
ATOM 1971 O O . SER A 1 265 ? -2.962 -47.976 10.195 1.00 33.38 265 SER A O 1
ATOM 1973 N N . ALA A 1 266 ? -1.845 -48.887 11.928 1.00 38.56 266 ALA A N 1
ATOM 1974 C CA . ALA A 1 266 ? -1.144 -47.703 12.411 1.00 38.56 266 ALA A CA 1
ATOM 1975 C C . ALA A 1 266 ? 0.032 -47.325 11.477 1.00 38.56 266 ALA A C 1
ATOM 1977 O O . ALA A 1 266 ? 0.516 -48.175 10.722 1.00 38.56 266 ALA A O 1
ATOM 1978 N N . PRO A 1 267 ? 0.519 -46.071 11.520 1.00 37.22 267 PRO A N 1
ATOM 1979 C CA . PRO A 1 267 ? 1.507 -45.568 10.574 1.00 37.22 267 PRO A CA 1
ATOM 1980 C C . PRO A 1 267 ? 2.920 -46.038 10.946 1.00 37.22 267 PRO A C 1
ATOM 1982 O O . PRO A 1 267 ? 3.305 -46.026 12.115 1.00 37.22 267 PRO A O 1
ATOM 1985 N N . ARG A 1 268 ? 3.725 -46.415 9.945 1.00 35.53 268 ARG A N 1
ATOM 1986 C CA . ARG A 1 268 ? 5.179 -46.560 10.105 1.00 35.53 268 ARG A CA 1
ATOM 1987 C C . ARG A 1 268 ? 5.890 -45.261 9.709 1.00 35.53 268 ARG A C 1
ATOM 1989 O O . ARG A 1 268 ? 5.493 -44.644 8.722 1.00 35.53 268 ARG A O 1
ATOM 1996 N N . PRO A 1 269 ? 6.956 -44.870 10.427 1.00 36.34 269 PRO A N 1
ATOM 1997 C CA . PRO A 1 269 ? 7.764 -43.714 10.089 1.00 36.34 269 PRO A CA 1
ATOM 1998 C C . PRO A 1 269 ? 8.808 -44.108 9.034 1.00 36.34 269 PRO A C 1
ATOM 2000 O O . PRO A 1 269 ? 9.611 -45.018 9.230 1.00 36.34 269 PRO A O 1
ATOM 2003 N N . SER A 1 270 ? 8.824 -43.404 7.912 1.00 35.81 270 SER A N 1
ATOM 2004 C CA . SER A 1 270 ? 9.990 -43.293 7.031 1.00 35.81 270 SER A CA 1
ATOM 2005 C C . SER A 1 270 ? 10.246 -41.796 6.950 1.00 35.81 270 SER A C 1
ATOM 2007 O O . SER A 1 270 ? 9.367 -41.038 6.571 1.00 35.81 270 SER A O 1
ATOM 2009 N N . GLY A 1 271 ? 11.325 -41.267 7.497 1.00 31.48 271 GLY A N 1
ATOM 2010 C CA . GLY A 1 271 ? 12.702 -41.647 7.239 1.00 31.48 271 GLY A CA 1
ATOM 2011 C C . GLY A 1 271 ? 13.344 -40.326 6.845 1.00 31.48 271 GLY A C 1
ATOM 2012 O O . GLY A 1 271 ? 12.971 -39.740 5.834 1.00 31.48 271 GLY A O 1
ATOM 2013 N N . ALA A 1 272 ? 14.192 -39.795 7.720 1.00 29.53 272 ALA A N 1
ATOM 2014 C CA . ALA A 1 272 ? 14.870 -38.531 7.509 1.00 29.53 272 ALA A CA 1
ATOM 2015 C C . ALA A 1 272 ? 15.622 -38.572 6.171 1.00 29.53 272 ALA A C 1
ATOM 2017 O O . ALA A 1 272 ? 16.592 -39.314 6.021 1.00 29.53 272 ALA A O 1
ATOM 2018 N N . VAL A 1 273 ? 15.179 -37.773 5.201 1.00 30.56 273 VAL A N 1
ATOM 2019 C CA . VAL A 1 273 ? 16.002 -37.442 4.041 1.00 30.56 273 VAL A CA 1
ATOM 2020 C C . VAL A 1 273 ? 17.039 -36.448 4.540 1.00 30.56 273 VAL A C 1
ATOM 2022 O O . VAL A 1 273 ? 16.769 -35.265 4.738 1.00 30.56 273 VAL A O 1
ATOM 2025 N N . VAL A 1 274 ? 18.227 -36.976 4.810 1.00 30.33 274 VAL A N 1
ATOM 2026 C CA . VAL A 1 274 ? 19.449 -36.203 4.994 1.00 30.33 274 VAL A CA 1
ATOM 2027 C C . VAL A 1 274 ? 19.702 -35.465 3.681 1.00 30.33 274 VAL A C 1
ATOM 2029 O O . VAL A 1 274 ? 20.109 -36.068 2.690 1.00 30.33 274 VAL A O 1
ATOM 2032 N N . ALA A 1 275 ? 19.426 -34.162 3.657 1.00 27.66 275 ALA A N 1
ATOM 2033 C CA . ALA A 1 275 ? 19.869 -33.294 2.579 1.00 27.66 275 ALA A CA 1
ATOM 2034 C C . ALA A 1 275 ? 21.404 -33.246 2.610 1.00 27.66 275 ALA A C 1
ATOM 2036 O O . ALA A 1 275 ? 22.009 -32.660 3.508 1.00 27.66 275 ALA A O 1
ATOM 2037 N N . GLN A 1 276 ? 22.034 -33.917 1.647 1.00 32.94 276 GLN A N 1
ATOM 2038 C CA . GLN A 1 276 ? 23.451 -33.740 1.358 1.00 32.94 276 GLN A CA 1
ATOM 2039 C C . GLN A 1 276 ? 23.670 -32.309 0.840 1.00 32.94 276 GLN A C 1
ATOM 2041 O O . GLN A 1 276 ? 22.903 -31.855 -0.013 1.00 32.94 276 GLN A O 1
ATOM 2046 N N . PRO A 1 277 ? 24.693 -31.577 1.311 1.00 32.09 277 PRO A N 1
ATOM 2047 C CA . PRO A 1 277 ? 25.010 -30.276 0.746 1.00 32.09 277 PRO A CA 1
ATOM 2048 C C . PRO A 1 277 ? 25.563 -30.455 -0.673 1.00 32.09 277 PRO A C 1
ATOM 2050 O O . PRO A 1 277 ? 26.568 -31.140 -0.879 1.00 32.09 277 PRO A O 1
ATOM 2053 N N . LEU A 1 278 ? 24.909 -29.818 -1.650 1.00 29.16 278 LEU A N 1
ATOM 2054 C CA . LEU A 1 278 ? 25.457 -29.644 -2.990 1.00 29.16 278 LEU A CA 1
ATOM 2055 C C . LEU A 1 278 ? 26.799 -28.912 -2.881 1.00 29.16 278 LEU A C 1
ATOM 2057 O O . LEU A 1 278 ? 26.881 -27.763 -2.446 1.00 29.16 278 LEU A O 1
ATOM 2061 N N . ARG A 1 279 ? 27.853 -29.615 -3.287 1.00 28.67 279 ARG A N 1
ATOM 2062 C CA . ARG A 1 279 ? 29.198 -29.090 -3.501 1.00 28.67 279 ARG A CA 1
ATOM 2063 C C . ARG A 1 279 ? 29.122 -28.002 -4.575 1.00 28.67 279 ARG A C 1
ATOM 2065 O O . ARG A 1 279 ? 28.754 -28.285 -5.712 1.00 28.67 279 ARG A O 1
ATOM 2072 N N . ALA A 1 280 ? 29.479 -26.774 -4.212 1.00 28.98 280 ALA A N 1
ATOM 2073 C CA . ALA A 1 280 ? 29.732 -25.711 -5.171 1.00 28.98 280 ALA A CA 1
ATOM 2074 C C . ALA A 1 280 ? 30.902 -26.125 -6.076 1.00 28.98 280 ALA A C 1
ATOM 2076 O O . ALA A 1 280 ? 31.987 -26.452 -5.591 1.00 28.98 280 ALA A O 1
ATOM 2077 N N . ALA A 1 281 ? 30.666 -26.141 -7.386 1.00 29.75 281 ALA A N 1
ATOM 2078 C CA . ALA A 1 281 ? 31.716 -26.278 -8.379 1.00 29.75 281 ALA A CA 1
ATOM 2079 C C . ALA A 1 281 ? 32.512 -24.965 -8.426 1.00 29.75 281 ALA A C 1
ATOM 2081 O O . ALA A 1 281 ? 31.988 -23.925 -8.818 1.00 29.75 281 ALA A O 1
ATOM 2082 N N . ILE A 1 282 ? 33.767 -25.026 -7.991 1.00 30.06 282 ILE A N 1
ATOM 2083 C CA . ILE A 1 282 ? 34.783 -23.998 -8.217 1.00 30.06 282 ILE A CA 1
ATOM 2084 C C . ILE A 1 282 ? 35.459 -24.357 -9.546 1.00 30.06 282 ILE A C 1
ATOM 2086 O O . ILE A 1 282 ? 36.033 -25.444 -9.624 1.00 30.06 282 ILE A O 1
ATOM 2090 N N . PRO A 1 283 ? 35.427 -23.512 -10.589 1.00 33.38 283 PRO A N 1
ATOM 2091 C CA . PRO A 1 283 ? 36.388 -23.640 -11.670 1.00 33.38 283 PRO A CA 1
ATOM 2092 C C . PRO A 1 283 ? 37.729 -23.051 -11.218 1.00 33.38 283 PRO A C 1
ATOM 2094 O O . PRO A 1 283 ? 37.815 -21.897 -10.792 1.00 33.38 283 PRO A O 1
ATOM 2097 N N . GLU A 1 284 ? 38.762 -23.889 -11.277 1.00 31.72 284 GLU A N 1
ATOM 2098 C CA . GLU A 1 284 ? 40.149 -23.529 -11.014 1.00 31.72 284 GLU A CA 1
ATOM 2099 C C . GLU A 1 284 ? 40.679 -22.490 -12.014 1.00 31.72 284 GLU A C 1
ATOM 2101 O O . GLU A 1 284 ? 40.300 -22.417 -13.182 1.00 31.72 284 GLU A O 1
ATOM 2106 N N . SER A 1 285 ? 41.579 -21.678 -11.478 1.00 31.30 285 SER A N 1
ATOM 2107 C CA . SER A 1 285 ? 42.289 -20.538 -12.042 1.00 31.30 285 SER A CA 1
ATOM 2108 C C . SER A 1 285 ? 43.293 -20.864 -13.152 1.00 31.30 285 SER A C 1
ATOM 2110 O O . SER A 1 285 ? 43.943 -21.907 -13.126 1.00 31.30 285 SER A O 1
ATOM 2112 N N . SER A 1 286 ? 43.589 -19.870 -13.995 1.00 28.97 286 SER A N 1
ATOM 2113 C CA . SER A 1 286 ? 44.951 -19.625 -14.503 1.00 28.97 286 SER A CA 1
ATOM 2114 C C . SER A 1 286 ? 45.180 -18.126 -14.791 1.00 28.97 286 SER A C 1
ATOM 2116 O O . SER A 1 286 ? 44.205 -17.401 -14.987 1.00 28.97 286 SER A O 1
ATOM 2118 N N . PRO A 1 287 ? 46.432 -17.626 -14.708 1.00 40.88 287 PRO A N 1
ATOM 2119 C CA . PRO A 1 287 ? 46.731 -16.373 -14.006 1.00 40.88 287 PRO A CA 1
ATOM 2120 C C . PRO A 1 287 ? 47.234 -15.229 -14.905 1.00 40.88 287 PRO A C 1
ATOM 2122 O O . PRO A 1 287 ? 47.868 -15.466 -15.929 1.00 40.88 287 PRO A O 1
ATOM 2125 N N . GLY A 1 288 ? 47.056 -13.977 -14.457 1.00 30.53 288 GLY A N 1
ATOM 2126 C CA . GLY A 1 288 ? 47.820 -12.839 -14.982 1.00 30.53 288 GLY A CA 1
ATOM 2127 C C . GLY A 1 288 ? 47.275 -11.443 -14.645 1.00 30.53 288 GLY A C 1
ATOM 2128 O O . GLY A 1 288 ? 46.265 -11.039 -15.200 1.00 30.53 288 GLY A O 1
ATOM 2129 N N . VAL A 1 289 ? 48.063 -10.685 -13.860 1.00 33.28 289 VAL A N 1
ATOM 2130 C CA . VAL A 1 289 ? 48.165 -9.197 -13.817 1.00 33.28 289 VAL A CA 1
ATOM 2131 C C . VAL A 1 289 ? 47.200 -8.447 -12.848 1.00 33.28 289 VAL A C 1
ATOM 2133 O O . VAL A 1 289 ? 46.069 -8.877 -12.653 1.00 33.28 289 VAL A O 1
ATOM 2136 N N . PRO A 1 290 ? 47.670 -7.397 -12.116 1.00 35.69 290 PRO A N 1
ATOM 2137 C CA . PRO A 1 290 ? 47.397 -7.249 -10.683 1.00 35.69 290 PRO A CA 1
ATOM 2138 C C . PRO A 1 290 ? 46.249 -6.306 -10.278 1.00 35.69 290 PRO A C 1
ATOM 2140 O O . PRO A 1 290 ? 45.802 -5.427 -11.007 1.00 35.69 290 PRO A O 1
ATOM 2143 N N . LEU A 1 291 ? 45.864 -6.497 -9.012 1.00 33.44 291 LEU A N 1
ATOM 2144 C CA . LEU A 1 291 ? 44.897 -5.782 -8.178 1.00 33.44 291 LEU A CA 1
ATOM 2145 C C . LEU A 1 291 ? 44.953 -4.246 -8.257 1.00 33.44 291 LEU A C 1
ATOM 2147 O O . LEU A 1 291 ? 45.920 -3.634 -7.801 1.00 33.44 291 LEU A O 1
ATOM 2151 N N . ARG A 1 292 ? 43.824 -3.630 -8.632 1.00 32.75 292 ARG A N 1
ATOM 2152 C CA . ARG A 1 292 ? 43.329 -2.381 -8.024 1.00 32.75 292 ARG A CA 1
ATOM 2153 C C . ARG A 1 292 ? 41.808 -2.253 -8.176 1.00 32.75 292 ARG A C 1
ATOM 2155 O O . ARG A 1 292 ? 41.311 -2.069 -9.275 1.00 32.75 292 ARG A O 1
ATOM 2162 N N . GLY A 1 293 ? 41.121 -2.279 -7.032 1.00 37.62 293 GLY A N 1
ATOM 2163 C CA . GLY A 1 293 ? 39.800 -1.681 -6.822 1.00 37.62 293 GLY A CA 1
ATOM 2164 C C . GLY A 1 293 ? 38.600 -2.490 -7.306 1.00 37.62 293 GLY A C 1
ATOM 2165 O O . GLY A 1 293 ? 38.248 -2.393 -8.468 1.00 37.62 293 GLY A O 1
ATOM 2166 N N . LEU A 1 294 ? 37.945 -3.210 -6.386 1.00 30.42 294 LEU A N 1
ATOM 2167 C CA . LEU A 1 294 ? 36.492 -3.454 -6.356 1.00 30.42 294 LEU A CA 1
ATOM 2168 C C . LEU A 1 294 ? 36.137 -4.192 -5.049 1.00 30.42 294 LEU A C 1
ATOM 2170 O O . LEU A 1 294 ? 36.002 -5.409 -5.000 1.00 30.42 294 LEU A O 1
ATOM 2174 N N . GLN A 1 295 ? 36.020 -3.434 -3.954 1.00 34.06 295 GLN A N 1
ATOM 2175 C CA . GLN A 1 295 ? 35.199 -3.831 -2.809 1.00 34.06 295 GLN A CA 1
ATOM 2176 C C . GLN A 1 295 ? 33.801 -3.251 -3.027 1.00 34.06 295 GLN A C 1
ATOM 2178 O O . GLN A 1 295 ? 33.538 -2.103 -2.689 1.00 34.06 295 GLN A O 1
ATOM 2183 N N . SER A 1 296 ? 32.919 -4.034 -3.635 1.00 42.41 296 SER A N 1
ATOM 2184 C CA . SER A 1 296 ? 31.466 -3.881 -3.554 1.00 42.41 296 SER A CA 1
ATOM 2185 C C . SER A 1 296 ? 30.850 -5.136 -4.170 1.00 42.41 296 SER A C 1
ATOM 2187 O O . SER A 1 296 ? 31.308 -5.565 -5.222 1.00 42.41 296 SER A O 1
ATOM 2189 N N . ALA A 1 297 ? 29.838 -5.709 -3.513 1.00 33.78 297 ALA A N 1
ATOM 2190 C CA . ALA A 1 297 ? 29.123 -6.945 -3.867 1.00 33.78 297 ALA A CA 1
ATOM 2191 C C . ALA A 1 297 ? 29.696 -8.282 -3.337 1.00 33.78 297 ALA A C 1
ATOM 2193 O O . ALA A 1 297 ? 29.962 -9.205 -4.096 1.00 33.78 297 ALA A O 1
ATOM 2194 N N . ALA A 1 298 ? 29.794 -8.433 -2.009 1.00 32.56 298 ALA A N 1
ATOM 2195 C CA . ALA A 1 298 ? 29.756 -9.751 -1.345 1.00 32.56 298 ALA A CA 1
ATOM 2196 C C . ALA A 1 298 ? 29.345 -9.635 0.140 1.00 32.56 298 ALA A C 1
ATOM 2198 O O . ALA A 1 298 ? 30.057 -10.081 1.035 1.00 32.56 298 ALA A O 1
ATOM 2199 N N . GLY A 1 299 ? 28.207 -8.988 0.418 1.00 35.03 299 GLY A N 1
ATOM 2200 C CA . GLY A 1 299 ? 27.775 -8.684 1.790 1.00 35.03 299 GLY A CA 1
ATOM 2201 C C . GLY A 1 299 ? 26.271 -8.786 2.049 1.00 35.03 299 GLY A C 1
ATOM 2202 O O . GLY A 1 299 ? 25.778 -8.053 2.894 1.00 35.03 299 GLY A O 1
ATOM 2203 N N . GLN A 1 300 ? 25.528 -9.640 1.331 1.00 35.75 300 GLN A N 1
ATOM 2204 C CA . GLN A 1 300 ? 24.076 -9.815 1.545 1.00 35.75 300 GLN A CA 1
ATOM 2205 C C . GLN A 1 300 ? 23.569 -11.262 1.394 1.00 35.75 300 GLN A C 1
ATOM 2207 O O . GLN A 1 300 ? 22.421 -11.492 1.037 1.00 35.75 300 GLN A O 1
ATOM 2212 N N . ALA A 1 301 ? 24.389 -12.270 1.700 1.00 35.62 301 ALA A N 1
ATOM 2213 C CA . ALA A 1 301 ? 23.927 -13.657 1.617 1.00 35.62 301 ALA A CA 1
ATOM 2214 C C . ALA A 1 301 ? 24.458 -14.560 2.736 1.00 35.62 301 ALA A C 1
ATOM 2216 O O . ALA A 1 301 ? 24.966 -15.629 2.447 1.00 35.62 301 ALA A O 1
ATOM 2217 N N . VAL A 1 302 ? 24.312 -14.171 4.012 1.00 30.47 302 VAL A N 1
ATOM 2218 C CA . VAL A 1 302 ? 24.248 -15.131 5.137 1.00 30.47 302 VAL A CA 1
ATOM 2219 C C . VAL A 1 302 ? 23.449 -14.520 6.298 1.00 30.47 302 VAL A C 1
ATOM 2221 O O . VAL A 1 302 ? 24.022 -13.831 7.136 1.00 30.47 302 VAL A O 1
ATOM 2224 N N . ARG A 1 303 ? 22.133 -14.775 6.358 1.00 31.92 303 ARG A N 1
ATOM 2225 C CA . ARG A 1 303 ? 21.330 -14.998 7.589 1.00 31.92 303 ARG A CA 1
ATOM 2226 C C . ARG A 1 303 ? 19.838 -15.027 7.251 1.00 31.92 303 ARG A C 1
ATOM 2228 O O . ARG A 1 303 ? 19.095 -14.099 7.533 1.00 31.92 303 ARG A O 1
ATOM 2235 N N . ALA A 1 304 ? 19.400 -16.138 6.674 1.00 32.12 304 ALA A N 1
ATOM 2236 C CA . ALA A 1 304 ? 17.981 -16.454 6.566 1.00 32.12 304 ALA A CA 1
ATOM 2237 C C . ALA A 1 304 ? 17.746 -17.961 6.718 1.00 32.12 304 ALA A C 1
ATOM 2239 O O . ALA A 1 304 ? 17.120 -18.564 5.865 1.00 32.12 304 ALA A O 1
ATOM 2240 N N . VAL A 1 305 ? 18.264 -18.582 7.785 1.00 31.50 305 VAL A N 1
ATOM 2241 C CA . VAL A 1 305 ? 17.770 -19.880 8.286 1.00 31.50 305 VAL A CA 1
ATOM 2242 C C . VAL A 1 305 ? 18.099 -19.994 9.780 1.00 31.50 305 VAL A C 1
ATOM 2244 O O . VAL A 1 305 ? 19.170 -20.485 10.097 1.00 31.50 305 VAL A O 1
ATOM 2247 N N . VAL A 1 306 ? 17.222 -19.542 10.688 1.00 29.06 306 VAL A N 1
ATOM 2248 C CA . VAL A 1 306 ? 16.982 -20.156 12.022 1.00 29.06 306 VAL A CA 1
ATOM 2249 C C . VAL A 1 306 ? 15.631 -19.631 12.559 1.00 29.06 306 VAL A C 1
ATOM 2251 O O . VAL A 1 306 ? 15.493 -18.416 12.702 1.00 29.06 306 VAL A O 1
ATOM 2254 N N . PRO A 1 307 ? 14.640 -20.483 12.897 1.00 34.66 307 PRO A N 1
ATOM 2255 C CA . PRO A 1 307 ? 13.438 -20.045 13.599 1.00 34.66 307 PRO A CA 1
ATOM 2256 C C . PRO A 1 307 ? 13.682 -19.904 15.113 1.00 34.66 307 PRO A C 1
ATOM 2258 O O . PRO A 1 307 ? 14.539 -20.559 15.703 1.00 34.66 307 PRO A O 1
ATOM 2261 N N . GLN A 1 308 ? 12.897 -19.026 15.734 1.00 37.25 308 GLN A N 1
ATOM 2262 C CA . GLN A 1 308 ? 12.917 -18.653 17.150 1.00 37.25 308 GLN A CA 1
ATOM 2263 C C . GLN A 1 308 ? 13.049 -19.849 18.116 1.00 37.25 308 GLN A C 1
ATOM 2265 O O . GLN A 1 308 ? 12.175 -20.710 18.172 1.00 37.25 308 GLN A O 1
ATOM 2270 N N . ALA A 1 309 ? 14.076 -19.836 18.973 1.00 30.92 309 ALA A N 1
ATOM 2271 C CA . ALA A 1 309 ? 14.155 -20.699 20.152 1.00 30.92 309 ALA A CA 1
ATOM 2272 C C . ALA A 1 309 ? 14.075 -19.849 21.429 1.00 30.92 309 ALA A C 1
ATOM 2274 O O . ALA A 1 309 ? 15.031 -19.185 21.830 1.00 30.92 309 ALA A O 1
ATOM 2275 N N . ARG A 1 310 ? 12.914 -19.884 22.092 1.00 42.69 310 ARG A N 1
ATOM 2276 C CA . ARG A 1 310 ? 12.737 -19.392 23.465 1.00 42.69 310 ARG A CA 1
ATOM 2277 C C . ARG A 1 310 ? 13.326 -20.420 24.437 1.00 42.69 310 ARG A C 1
ATOM 2279 O O . ARG A 1 310 ? 12.674 -21.413 24.734 1.00 42.69 310 ARG A O 1
ATOM 2286 N N . SER A 1 311 ? 14.553 -20.208 24.920 1.00 36.78 311 SER A N 1
ATOM 2287 C CA . SER A 1 311 ? 14.985 -20.533 26.299 1.00 36.78 311 SER A CA 1
ATOM 2288 C C . SER A 1 311 ? 16.502 -20.367 26.490 1.00 36.78 311 SER A C 1
ATOM 2290 O O . SER A 1 311 ? 17.320 -20.846 25.707 1.00 36.78 311 SER A O 1
ATOM 2292 N N . VAL A 1 312 ? 16.888 -19.740 27.608 1.00 42.44 312 VAL A N 1
ATOM 2293 C CA . VAL A 1 312 ? 18.276 -19.409 28.009 1.00 42.44 312 VAL A CA 1
ATOM 2294 C C . VAL A 1 312 ? 19.182 -20.649 28.174 1.00 42.44 312 VAL A C 1
ATOM 2296 O O . VAL A 1 312 ? 20.406 -20.541 28.224 1.00 42.44 312 VAL A O 1
ATOM 2299 N N . ARG A 1 313 ? 18.614 -21.861 28.183 1.00 39.66 313 ARG A N 1
ATOM 2300 C CA . ARG A 1 313 ? 19.364 -23.119 28.327 1.00 39.66 313 ARG A CA 1
ATOM 2301 C C . ARG A 1 313 ? 20.012 -23.611 27.020 1.00 39.66 313 ARG A C 1
ATOM 2303 O O . ARG A 1 313 ? 20.991 -24.346 27.097 1.00 39.66 313 ARG A O 1
ATOM 2310 N N . ALA A 1 314 ? 19.543 -23.166 25.848 1.00 39.38 314 ALA A N 1
ATOM 2311 C CA . ALA A 1 314 ? 20.074 -23.596 24.544 1.00 39.38 314 ALA A CA 1
ATOM 2312 C C . ALA A 1 314 ? 21.374 -22.871 24.131 1.00 39.38 314 ALA A C 1
ATOM 2314 O O . ALA A 1 314 ? 22.212 -23.435 23.430 1.00 39.38 314 ALA A O 1
ATOM 2315 N N . VAL A 1 315 ? 21.604 -21.651 24.631 1.00 41.69 315 VAL A N 1
ATOM 2316 C CA . VAL A 1 315 ? 22.784 -20.834 24.280 1.00 41.69 315 VAL A CA 1
ATOM 2317 C C . VAL A 1 315 ? 24.087 -21.426 24.842 1.00 41.69 315 VAL A C 1
ATOM 2319 O O . VAL A 1 315 ? 25.140 -21.323 24.218 1.00 41.69 315 VAL A O 1
ATOM 2322 N N . ARG A 1 316 ? 24.035 -22.137 25.979 1.00 42.28 316 ARG A N 1
ATOM 2323 C CA . ARG A 1 316 ? 25.224 -22.774 26.580 1.00 42.28 316 ARG A CA 1
ATOM 2324 C C . ARG A 1 316 ? 25.668 -24.072 25.894 1.00 42.28 316 ARG A C 1
ATOM 2326 O O . ARG A 1 316 ? 26.804 -24.486 26.105 1.00 42.28 316 ARG A O 1
ATOM 2333 N N . ALA A 1 317 ? 24.823 -24.687 25.065 1.00 40.78 317 ALA A N 1
ATOM 2334 C CA . ALA A 1 317 ? 25.194 -25.879 24.301 1.00 40.78 317 ALA A CA 1
ATOM 2335 C C . ALA A 1 317 ? 25.932 -25.532 22.994 1.00 40.78 317 ALA A C 1
ATOM 2337 O O . ALA A 1 317 ? 26.792 -26.292 22.558 1.00 40.78 317 ALA A O 1
ATOM 2338 N N . LEU A 1 318 ? 25.667 -24.358 22.407 1.00 38.00 318 LEU A N 1
ATOM 2339 C CA . LEU A 1 318 ? 26.252 -23.960 21.122 1.00 38.00 318 LEU A CA 1
ATOM 2340 C C . LEU A 1 318 ? 27.708 -23.467 21.241 1.00 38.00 318 LEU A C 1
ATOM 2342 O O . LEU A 1 318 ? 28.499 -23.650 20.323 1.00 38.00 318 LEU A O 1
ATOM 2346 N N . VAL A 1 319 ? 28.099 -22.922 22.399 1.00 48.19 319 VAL A N 1
ATOM 2347 C CA . VAL A 1 319 ? 29.467 -22.420 22.656 1.00 48.19 319 VAL A CA 1
ATOM 2348 C C . VAL A 1 319 ? 30.497 -23.551 22.845 1.00 48.19 319 VAL A C 1
ATOM 2350 O O . VAL A 1 319 ? 31.696 -23.312 22.762 1.00 48.19 319 VAL A O 1
ATOM 2353 N N . ARG A 1 320 ? 30.072 -24.810 23.040 1.00 45.16 320 ARG A N 1
ATOM 2354 C CA . ARG A 1 320 ? 30.995 -25.960 23.164 1.00 45.16 320 ARG A CA 1
ATOM 2355 C C . ARG A 1 320 ? 31.283 -26.701 21.853 1.00 45.16 320 ARG A C 1
ATOM 2357 O O . ARG A 1 320 ? 32.104 -27.609 21.871 1.00 45.16 320 ARG A O 1
ATOM 2364 N N . LEU A 1 321 ? 30.659 -26.322 20.735 1.00 43.66 321 LEU A N 1
ATOM 2365 C CA . LEU A 1 321 ? 30.800 -27.034 19.454 1.00 43.66 321 LEU A CA 1
ATOM 2366 C C . LEU A 1 321 ? 31.537 -26.252 18.359 1.00 43.66 321 LEU A C 1
ATOM 2368 O O . LEU A 1 321 ? 31.765 -26.805 17.290 1.00 43.66 321 LEU A O 1
ATOM 2372 N N . THR A 1 322 ? 31.954 -25.006 18.605 1.00 46.31 322 THR A N 1
ATOM 2373 C CA . THR A 1 322 ? 32.626 -24.188 17.580 1.00 46.31 322 THR A CA 1
ATOM 2374 C C . THR A 1 322 ? 34.130 -24.026 17.753 1.00 46.31 322 THR A C 1
ATOM 2376 O O . THR A 1 322 ? 34.726 -23.390 16.902 1.00 46.31 322 THR A O 1
ATOM 2379 N N . GLY A 1 323 ? 34.766 -24.607 18.778 1.00 46.53 323 GLY A N 1
ATOM 2380 C CA . GLY A 1 323 ? 36.219 -24.849 18.786 1.00 46.53 323 GLY A CA 1
ATOM 2381 C C . GLY A 1 323 ? 37.131 -23.707 18.303 1.00 46.53 323 GLY A C 1
ATOM 2382 O O . GLY A 1 323 ? 38.130 -23.989 17.653 1.00 46.53 323 GLY A O 1
ATOM 2383 N N . VAL A 1 324 ? 36.823 -22.441 18.604 1.00 37.06 324 VAL A N 1
ATOM 2384 C CA . VAL A 1 324 ? 37.738 -21.315 18.359 1.00 37.06 324 VAL A CA 1
ATOM 2385 C C . VAL A 1 324 ? 38.324 -20.911 19.702 1.00 37.06 324 VAL A C 1
ATOM 2387 O O . VAL A 1 324 ? 37.680 -20.253 20.516 1.00 37.06 324 VAL A O 1
ATOM 2390 N N . GLY A 1 325 ? 39.523 -21.423 19.959 1.00 41.06 325 GLY A N 1
ATOM 2391 C CA . GLY A 1 325 ? 40.348 -21.043 21.091 1.00 41.06 325 GLY A CA 1
ATOM 2392 C C . GLY A 1 325 ? 41.283 -19.890 20.735 1.00 41.06 325 GLY A C 1
ATOM 2393 O O . GLY A 1 325 ? 41.895 -19.915 19.670 1.00 41.06 325 GLY A O 1
ATOM 2394 N N . ARG A 1 326 ? 41.431 -19.012 21.734 1.00 38.53 326 ARG A N 1
ATOM 2395 C CA . ARG A 1 326 ? 42.368 -17.890 21.919 1.00 38.53 326 ARG A CA 1
ATOM 2396 C C . ARG A 1 326 ? 42.071 -16.607 21.156 1.00 38.53 326 ARG A C 1
ATOM 2398 O O . ARG A 1 326 ? 42.196 -16.589 19.919 1.00 38.53 326 ARG A O 1
#

Foldseek 3Di:
DAEEAAQAAQCVNPVQQLVLLLVCACSYEYEDDDDQFLDDDPSVQVSLVSNVVSNHAYATEAECLQVPDDLVVLLVRLVSCVSGPHQWHEYPCYHQEPVCLVVLLSSCVNIHHFYEYEVQAQGDPSVCVSGQAYARHDEEPVVLVPDDQAADPQRYEYEYELQDPVCQVVVVVSRVSHYDYYDDANADPPCRNNGDHPPRDGPVNDDPPDPDPDPDPDDDDPDDDDDDDDDDDDDDDDDDDDDDDDDDDDDDDDDDDDDDDDDDDDDDDDDDPPPDDDDDDDDDDDDDDDDDDDDDPDPPPDDDDDDDD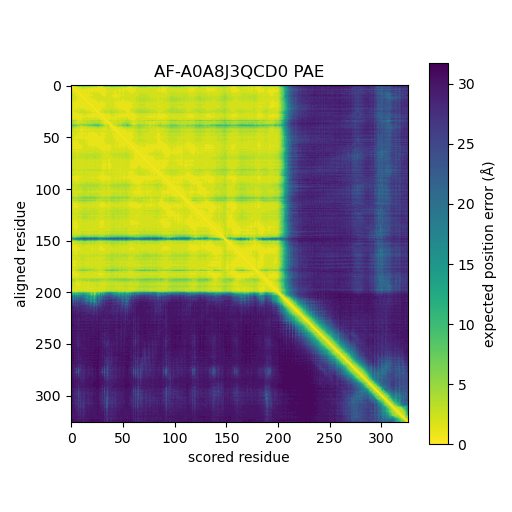PDPVVVVVVVVPPPDDD